Protein AF-A0A950SBY2-F1 (afdb_monomer_lite)

Structure (mmCIF, N/CA/C/O backbone):
data_AF-A0A950SBY2-F1
#
_entry.id   AF-A0A950SBY2-F1
#
loop_
_atom_site.group_PDB
_atom_site.id
_atom_site.type_symbol
_atom_site.label_atom_id
_atom_site.label_alt_id
_atom_site.label_comp_id
_atom_site.label_asym_id
_atom_site.label_entity_id
_atom_site.label_seq_id
_atom_site.pdbx_PDB_ins_code
_atom_site.Cartn_x
_atom_site.Cartn_y
_atom_site.Cartn_z
_atom_site.occupancy
_atom_site.B_iso_or_equiv
_atom_site.auth_seq_id
_atom_site.auth_comp_id
_atom_site.auth_asym_id
_atom_site.auth_atom_id
_atom_site.pdbx_PDB_model_num
ATOM 1 N N . MET A 1 1 ? -36.676 -1.291 13.816 1.00 39.38 1 MET A N 1
ATOM 2 C CA . MET A 1 1 ? -35.261 -0.875 13.731 1.00 39.38 1 MET A CA 1
ATOM 3 C C . MET A 1 1 ? -34.485 -1.739 14.706 1.00 39.38 1 MET A C 1
ATOM 5 O O . MET A 1 1 ? -34.938 -1.818 15.843 1.00 39.38 1 MET A O 1
ATOM 9 N N . PRO A 1 2 ? -33.416 -2.434 14.292 1.00 38.16 2 PRO A N 1
ATOM 10 C CA . PRO A 1 2 ? -32.621 -3.213 15.229 1.00 38.16 2 PRO A CA 1
ATOM 11 C C . PRO A 1 2 ? -32.013 -2.258 16.258 1.00 38.16 2 PRO A C 1
ATOM 13 O O . PRO A 1 2 ? -31.426 -1.236 15.901 1.00 38.16 2 PRO A O 1
ATOM 16 N N . THR A 1 3 ? -32.224 -2.563 17.531 1.00 40.53 3 THR A N 1
ATOM 17 C CA . THR A 1 3 ? -31.595 -1.895 18.668 1.00 40.53 3 THR A CA 1
ATOM 18 C C . THR A 1 3 ? -30.082 -2.038 18.545 1.00 40.53 3 THR A C 1
ATOM 20 O O . THR A 1 3 ? -29.581 -3.144 18.373 1.00 40.53 3 THR A O 1
ATOM 23 N N . SER A 1 4 ? -29.371 -0.910 18.589 1.00 45.81 4 SER A N 1
ATOM 24 C CA . SER A 1 4 ? -27.909 -0.817 18.549 1.00 45.81 4 SER A CA 1
ATOM 25 C C . SER A 1 4 ? -27.282 -1.615 19.698 1.00 45.81 4 SER A C 1
ATOM 27 O O . SER A 1 4 ? -27.001 -1.053 20.756 1.00 45.81 4 SER A O 1
ATOM 29 N N . GLU A 1 5 ? -27.010 -2.903 19.498 1.00 55.72 5 GLU A N 1
ATOM 30 C CA . GLU A 1 5 ? -25.919 -3.549 20.224 1.00 55.72 5 GLU A CA 1
ATOM 31 C C . GLU A 1 5 ? -24.656 -2.718 19.970 1.00 55.72 5 GLU A C 1
ATOM 33 O O . GLU A 1 5 ? -24.351 -2.340 18.834 1.00 55.72 5 GLU A O 1
ATOM 38 N N . ALA A 1 6 ? -23.982 -2.317 21.048 1.00 75.38 6 ALA A N 1
ATOM 39 C CA . ALA A 1 6 ? -22.841 -1.421 20.971 1.00 75.38 6 ALA A CA 1
ATOM 40 C C . ALA A 1 6 ? -21.715 -2.105 20.184 1.00 75.38 6 ALA A C 1
ATOM 42 O O . ALA A 1 6 ? -21.044 -3.003 20.688 1.00 7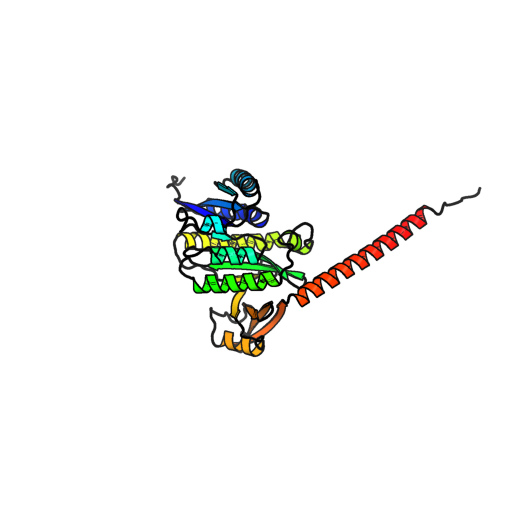5.38 6 ALA A O 1
ATOM 43 N N . ARG A 1 7 ? -21.528 -1.688 18.927 1.00 86.94 7 ARG A N 1
ATOM 44 C CA . ARG A 1 7 ? -20.426 -2.145 18.072 1.00 86.94 7 ARG A CA 1
ATOM 45 C C . ARG A 1 7 ? -19.104 -2.033 18.821 1.00 86.94 7 ARG A C 1
ATOM 47 O O . ARG A 1 7 ? -18.829 -1.000 19.434 1.00 86.94 7 ARG A O 1
ATOM 54 N N . SER A 1 8 ? -18.264 -3.059 18.722 1.00 90.00 8 SER A N 1
ATOM 55 C CA . SER A 1 8 ? -16.932 -3.024 19.319 1.00 90.00 8 SER A CA 1
ATOM 56 C C . SER A 1 8 ? -16.095 -1.957 18.617 1.00 90.00 8 SER A C 1
ATOM 58 O O . SER A 1 8 ? -15.912 -1.987 17.396 1.00 90.00 8 SER A O 1
ATOM 60 N N . ARG A 1 9 ? -15.604 -0.987 19.388 1.00 92.12 9 ARG A N 1
ATOM 61 C CA . ARG A 1 9 ? -14.699 0.041 18.879 1.00 92.12 9 ARG A CA 1
ATOM 62 C C . ARG A 1 9 ? -13.313 -0.566 18.690 1.00 92.12 9 ARG A C 1
ATOM 64 O O . ARG A 1 9 ? -12.789 -1.185 19.609 1.00 92.12 9 ARG A O 1
ATOM 71 N N . VAL A 1 10 ? -12.734 -0.365 17.513 1.00 92.81 10 VAL A N 1
ATOM 72 C CA . VAL A 1 10 ? -11.401 -0.858 17.158 1.00 92.81 10 VAL A CA 1
ATOM 73 C C . VAL A 1 10 ? -10.523 0.336 16.842 1.00 92.81 10 VAL A C 1
ATOM 75 O O . VAL A 1 10 ? -10.804 1.076 15.899 1.00 92.81 10 VAL A O 1
ATOM 78 N N . GLU A 1 11 ? -9.471 0.533 17.624 1.00 94.19 11 GLU A N 1
ATOM 79 C CA . GLU A 1 11 ? -8.459 1.530 17.296 1.00 94.19 11 GLU A CA 1
ATOM 80 C C . GLU A 1 11 ? -7.596 1.021 16.141 1.00 94.19 11 GLU A C 1
ATOM 82 O O . GLU A 1 11 ? -7.142 -0.121 16.141 1.00 94.19 11 GLU A O 1
ATOM 87 N N . VAL A 1 12 ? -7.416 1.861 15.123 1.00 94.50 12 VAL A N 1
ATOM 88 C CA . VAL A 1 12 ? -6.610 1.534 13.941 1.00 94.50 12 VAL A CA 1
ATOM 89 C C . VAL A 1 12 ? -5.591 2.636 13.757 1.00 94.50 12 VAL A C 1
ATOM 91 O O . VAL A 1 12 ? -5.957 3.792 13.562 1.00 94.50 12 VAL A O 1
ATOM 94 N N . MET A 1 13 ? -4.310 2.309 13.803 1.00 94.94 13 MET A N 1
ATOM 95 C CA . MET A 1 13 ? -3.278 3.306 13.546 1.00 94.94 13 MET A CA 1
ATOM 96 C C . MET A 1 13 ? -3.181 3.562 12.051 1.00 94.94 13 MET A C 1
ATOM 98 O O . MET A 1 13 ? -3.251 2.642 11.241 1.00 94.94 13 MET A O 1
ATOM 102 N N . THR A 1 14 ? -3.006 4.821 11.680 1.00 95.25 14 THR A N 1
ATOM 103 C CA . THR A 1 14 ? -2.855 5.246 10.288 1.00 95.25 14 THR A CA 1
ATOM 104 C C . THR A 1 14 ? -1.564 6.040 10.165 1.00 95.25 14 THR A C 1
ATOM 106 O O . THR A 1 14 ? -1.438 7.120 10.744 1.00 95.25 14 THR A O 1
ATOM 109 N N . ALA A 1 15 ? -0.586 5.474 9.456 1.00 93.00 15 ALA A N 1
ATOM 110 C CA . ALA A 1 15 ? 0.697 6.115 9.210 1.00 93.00 15 ALA A CA 1
ATOM 111 C C . ALA A 1 15 ? 0.540 7.177 8.115 1.00 93.00 15 ALA A C 1
ATOM 113 O O . ALA A 1 15 ? 0.196 6.852 6.972 1.00 93.00 15 ALA A O 1
ATOM 114 N N . GLY A 1 16 ? 0.813 8.430 8.477 1.00 88.06 16 GLY A N 1
ATOM 115 C CA . GLY A 1 16 ? 0.622 9.605 7.636 1.00 88.06 16 GLY A CA 1
ATOM 116 C C . GLY A 1 16 ? -0.806 10.152 7.688 1.00 88.06 16 GLY A C 1
ATOM 117 O O . GLY A 1 16 ? -1.788 9.413 7.719 1.00 88.06 16 GLY A O 1
ATOM 118 N N . ALA A 1 17 ? -0.921 11.478 7.642 1.00 88.31 17 ALA A N 1
ATOM 119 C CA . ALA A 1 17 ? -2.186 12.213 7.634 1.00 88.31 17 ALA A CA 1
ATOM 120 C C . ALA A 1 17 ? -2.307 13.150 6.417 1.00 88.31 17 ALA A C 1
ATOM 122 O O . ALA A 1 17 ? -2.901 14.227 6.481 1.00 88.31 17 ALA A O 1
ATOM 123 N N . ASN A 1 18 ? -1.704 12.760 5.294 1.00 86.19 18 ASN A N 1
ATOM 124 C CA . ASN A 1 18 ? -1.637 13.557 4.072 1.00 86.19 18 ASN A CA 1
ATOM 125 C C . ASN A 1 18 ? -2.773 13.200 3.078 1.00 86.19 18 ASN A C 1
ATOM 127 O O . ASN A 1 18 ? -3.845 12.721 3.458 1.00 86.19 18 ASN A O 1
ATOM 131 N N . ARG A 1 19 ? -2.545 13.441 1.775 1.00 87.25 19 ARG A N 1
ATOM 132 C CA . ARG A 1 19 ? -3.496 13.147 0.690 1.00 87.25 19 ARG A CA 1
ATOM 133 C C . ARG A 1 19 ? -3.977 11.693 0.702 1.00 87.25 19 ARG A C 1
ATOM 135 O O . ARG A 1 19 ? -5.178 11.485 0.539 1.00 87.25 19 ARG A O 1
ATOM 142 N N . GLY A 1 20 ? -3.082 10.723 0.907 1.00 86.50 20 GLY A N 1
ATOM 143 C CA . GLY A 1 20 ? -3.424 9.301 0.906 1.00 86.50 20 GLY A CA 1
ATOM 144 C C . GLY A 1 20 ? -4.448 8.958 1.984 1.00 86.50 20 GLY A C 1
ATOM 145 O O . GLY A 1 20 ? -5.546 8.497 1.672 1.00 86.50 20 GLY A O 1
ATOM 146 N N . ALA A 1 21 ? -4.138 9.283 3.240 1.00 89.94 21 ALA A N 1
ATOM 147 C CA . ALA A 1 21 ? -5.035 9.053 4.372 1.00 89.94 21 ALA A CA 1
ATOM 148 C C . ALA A 1 21 ? -6.360 9.830 4.250 1.00 89.94 21 ALA A C 1
ATOM 150 O O . ALA A 1 21 ? -7.433 9.278 4.505 1.00 89.94 21 ALA A O 1
ATOM 151 N N . ARG A 1 22 ? -6.316 11.082 3.772 1.00 91.25 22 ARG A N 1
ATOM 152 C CA . ARG A 1 22 ? -7.518 11.885 3.495 1.00 91.25 22 ARG A CA 1
ATOM 153 C C . ARG A 1 22 ? -8.464 11.210 2.511 1.00 91.25 22 ARG A C 1
ATOM 155 O O . ARG A 1 22 ? -9.663 11.121 2.769 1.00 91.25 22 ARG A O 1
ATOM 162 N N . LEU A 1 23 ? -7.931 10.706 1.402 1.00 90.81 23 LEU A N 1
ATOM 163 C CA . LEU A 1 23 ? -8.731 10.040 0.375 1.00 90.81 23 LEU A CA 1
ATOM 164 C C . LEU A 1 23 ? -9.216 8.645 0.795 1.00 90.81 23 LEU A C 1
ATOM 166 O O . LEU A 1 23 ? -10.154 8.135 0.189 1.00 90.81 23 LEU A O 1
ATOM 170 N N . MET A 1 24 ? -8.650 8.063 1.856 1.00 92.19 24 MET A N 1
ATOM 171 C CA . MET A 1 24 ? -9.119 6.806 2.448 1.00 92.19 24 MET A CA 1
ATOM 172 C C . MET A 1 24 ? -10.217 6.992 3.511 1.00 92.19 24 MET A C 1
ATOM 174 O O . MET A 1 24 ? -10.926 6.034 3.820 1.00 92.19 24 MET A O 1
ATOM 178 N N . GLN A 1 25 ? -10.449 8.204 4.034 1.00 93.19 25 GLN A N 1
ATOM 179 C CA . GLN A 1 25 ? -11.520 8.443 5.019 1.00 93.19 25 GLN A CA 1
ATOM 180 C C . GLN A 1 25 ? -12.918 7.990 4.572 1.00 93.19 25 GLN A C 1
ATOM 182 O O . GLN A 1 25 ? -13.644 7.429 5.399 1.00 93.19 25 GLN A O 1
ATOM 187 N N . PRO A 1 26 ? -13.339 8.185 3.304 1.00 94.50 26 PRO A N 1
ATOM 188 C CA . PRO A 1 26 ? -14.622 7.671 2.837 1.00 94.50 26 PRO A CA 1
ATOM 189 C C . PRO A 1 26 ? -14.732 6.148 2.956 1.00 94.50 26 PRO A C 1
ATOM 191 O O . PRO A 1 26 ? -15.814 5.655 3.267 1.00 94.50 26 PRO A O 1
ATOM 194 N N . ALA A 1 27 ? -13.631 5.411 2.766 1.00 94.19 27 ALA A N 1
ATOM 195 C CA . ALA A 1 27 ? -13.601 3.959 2.918 1.00 94.19 27 ALA A CA 1
ATOM 196 C C . ALA A 1 27 ? -13.819 3.549 4.381 1.00 94.19 27 ALA A C 1
ATOM 198 O O . ALA A 1 27 ? -14.639 2.673 4.649 1.00 94.19 27 ALA A O 1
ATOM 199 N N . ILE A 1 28 ? -13.165 4.235 5.326 1.00 95.00 28 ILE A N 1
ATOM 200 C CA . ILE A 1 28 ? -13.360 4.031 6.772 1.00 95.00 28 ILE A CA 1
ATOM 201 C C . ILE A 1 28 ? -14.807 4.342 7.168 1.00 95.00 28 ILE A C 1
ATOM 203 O O . ILE A 1 28 ? -15.458 3.546 7.843 1.00 95.00 28 ILE A O 1
ATOM 207 N N . ALA A 1 29 ? -15.347 5.472 6.704 1.00 95.06 29 ALA A N 1
ATOM 208 C CA . ALA A 1 29 ? -16.739 5.836 6.948 1.00 95.06 29 ALA A CA 1
ATOM 209 C C . ALA A 1 29 ? -17.707 4.793 6.366 1.00 95.06 29 ALA A C 1
ATOM 211 O O . ALA A 1 29 ? -18.714 4.470 6.991 1.00 95.06 29 ALA A O 1
ATOM 212 N N . ASN A 1 30 ? -17.405 4.250 5.182 1.00 94.75 30 ASN A N 1
ATOM 213 C CA . ASN A 1 30 ? -18.211 3.207 4.560 1.00 94.75 30 ASN A CA 1
ATOM 214 C C . ASN A 1 30 ? -18.174 1.899 5.347 1.00 94.75 30 ASN A C 1
ATOM 216 O O . ASN A 1 30 ? -19.229 1.339 5.632 1.00 94.75 30 ASN A O 1
ATOM 220 N N . PHE A 1 31 ? -16.987 1.465 5.774 1.00 94.50 31 PHE A N 1
ATOM 221 C CA . PHE A 1 31 ? -16.835 0.313 6.656 1.00 94.50 31 PHE A CA 1
ATOM 222 C C . PHE A 1 31 ? -17.653 0.493 7.938 1.00 94.50 31 PHE A C 1
ATOM 224 O O . PHE A 1 31 ? -18.433 -0.382 8.299 1.00 94.50 31 PHE A O 1
ATOM 231 N N . ASN A 1 32 ? -17.556 1.659 8.581 1.00 94.75 32 ASN A N 1
ATOM 232 C CA . ASN A 1 32 ? -18.322 1.964 9.787 1.00 94.75 32 ASN A CA 1
ATOM 233 C C . ASN A 1 32 ? -19.834 2.025 9.540 1.00 94.75 32 ASN A C 1
ATOM 235 O O . ASN A 1 32 ? -20.592 1.889 10.488 1.00 94.75 32 ASN A O 1
ATOM 239 N N . ARG A 1 33 ? -20.320 2.239 8.316 1.00 92.81 33 ARG A N 1
ATOM 240 C CA . ARG A 1 33 ? -21.759 2.128 8.021 1.00 92.81 33 ARG A CA 1
ATOM 241 C C . ARG A 1 33 ? -22.185 0.689 7.745 1.00 92.81 33 ARG A C 1
ATOM 243 O O . ARG A 1 33 ? -23.278 0.309 8.145 1.00 92.81 33 ARG A O 1
ATOM 250 N N . ALA A 1 34 ? -21.345 -0.083 7.060 1.00 91.88 34 ALA A N 1
ATOM 251 C CA . ALA A 1 34 ? -21.660 -1.442 6.627 1.00 91.88 34 ALA A CA 1
ATOM 252 C C . ALA A 1 34 ? -21.439 -2.499 7.722 1.00 91.88 34 ALA A C 1
ATOM 254 O O . ALA A 1 34 ? -22.133 -3.513 7.758 1.00 91.88 34 ALA A O 1
ATOM 255 N N . SER A 1 35 ? -20.474 -2.282 8.616 1.00 90.38 35 SER A N 1
ATOM 256 C CA . SER A 1 35 ? -20.117 -3.244 9.655 1.00 90.38 35 SER A CA 1
ATOM 257 C C . SER A 1 35 ? -21.121 -3.226 10.805 1.00 90.38 35 SER A C 1
ATOM 259 O O . SER A 1 35 ? -21.269 -2.231 11.520 1.00 90.38 35 SER A O 1
ATOM 261 N N . ALA A 1 36 ? -21.775 -4.369 11.016 1.00 89.06 36 ALA A N 1
ATOM 262 C CA . ALA A 1 36 ? -22.667 -4.591 12.151 1.00 89.06 36 ALA A CA 1
ATOM 263 C C . ALA A 1 36 ? -21.911 -4.864 13.465 1.00 89.06 36 ALA A C 1
ATOM 265 O O . ALA A 1 36 ? -22.484 -4.700 14.535 1.00 89.06 36 ALA A O 1
ATOM 266 N N . ARG A 1 37 ? -20.633 -5.271 13.398 1.00 90.12 37 ARG A N 1
ATOM 267 C CA . ARG A 1 37 ? -19.863 -5.744 14.564 1.00 90.12 37 ARG A CA 1
ATOM 268 C C . ARG A 1 37 ? -18.827 -4.743 15.065 1.00 90.12 37 ARG A C 1
ATOM 270 O O . ARG A 1 37 ? -18.645 -4.613 16.272 1.00 90.12 37 ARG A O 1
ATOM 277 N N . PHE A 1 38 ? -18.153 -4.046 14.154 1.00 92.38 38 PHE A N 1
ATOM 278 C CA . PHE A 1 38 ? -17.004 -3.203 14.479 1.00 92.38 38 PHE A CA 1
ATOM 279 C C . PHE A 1 38 ? -17.212 -1.759 14.032 1.00 92.38 38 PHE A C 1
ATOM 281 O O . PHE A 1 38 ? -17.801 -1.499 12.984 1.00 92.38 38 PHE A O 1
ATOM 288 N N . ALA A 1 39 ? -16.673 -0.822 14.807 1.00 94.12 39 ALA A N 1
ATOM 289 C CA . ALA A 1 39 ? -16.521 0.572 14.412 1.00 94.12 39 ALA A CA 1
ATOM 290 C C . ALA A 1 39 ? -15.044 0.964 14.530 1.00 94.12 39 ALA A C 1
ATOM 292 O O . ALA A 1 39 ? -14.479 0.963 15.623 1.00 94.12 39 ALA A O 1
ATOM 293 N N . LEU A 1 40 ? -14.420 1.294 13.402 1.00 95.00 40 LEU A N 1
ATOM 294 C CA . LEU A 1 40 ? -13.036 1.746 13.353 1.00 95.00 40 LEU A CA 1
ATOM 295 C C . LEU A 1 40 ? -12.943 3.166 13.902 1.00 95.00 40 LEU A C 1
ATOM 297 O O . LEU A 1 40 ? -13.693 4.056 13.485 1.00 95.00 40 LEU A O 1
ATOM 301 N N . ALA A 1 41 ? -11.984 3.367 14.794 1.00 95.44 41 ALA A N 1
ATOM 302 C CA . ALA A 1 41 ? -11.597 4.655 15.330 1.00 95.44 41 ALA A CA 1
ATOM 303 C C . ALA A 1 41 ? -10.133 4.922 14.955 1.00 95.44 41 ALA A C 1
ATOM 305 O O . ALA A 1 41 ? -9.234 4.503 15.689 1.00 95.44 41 ALA A O 1
ATOM 306 N N . PRO A 1 42 ? -9.868 5.539 13.788 1.00 95.94 42 PRO A N 1
ATOM 307 C CA . PRO A 1 42 ? -8.505 5.740 13.338 1.00 95.94 42 PRO A CA 1
ATOM 308 C C . PRO A 1 42 ? -7.737 6.701 14.247 1.00 95.94 42 PRO A C 1
ATOM 310 O O . PRO A 1 42 ? -8.257 7.727 14.690 1.00 95.94 42 PRO A O 1
ATOM 313 N N . ILE A 1 43 ? -6.473 6.371 14.471 1.00 95.62 43 ILE A N 1
ATOM 314 C CA . ILE A 1 43 ? -5.473 7.215 15.108 1.00 95.62 43 ILE A CA 1
ATOM 315 C C . ILE A 1 43 ? -4.534 7.680 13.998 1.00 95.62 43 ILE A C 1
ATOM 317 O O . ILE A 1 43 ? -3.740 6.891 13.478 1.00 95.62 43 ILE A O 1
ATOM 321 N N . TYR A 1 44 ? -4.654 8.942 13.596 1.00 96.12 44 TYR A N 1
ATOM 322 C CA . TYR A 1 44 ? -3.793 9.536 12.575 1.00 96.12 44 TYR A CA 1
ATOM 323 C C . TYR A 1 44 ? -2.470 9.953 13.204 1.00 96.12 44 TYR A C 1
ATOM 325 O O . TYR A 1 44 ? -2.457 10.780 14.116 1.00 96.12 44 TYR A O 1
ATOM 333 N N . VAL A 1 45 ? -1.375 9.376 12.712 1.00 94.38 45 VAL A N 1
ATOM 334 C CA . VAL A 1 45 ? -0.016 9.649 13.186 1.00 94.38 45 VAL A CA 1
ATOM 335 C C . VAL A 1 45 ? 0.759 10.335 12.068 1.00 94.38 45 VAL A C 1
ATOM 337 O O . VAL A 1 45 ? 0.978 9.742 11.010 1.00 94.38 45 VAL A O 1
ATOM 340 N N . ASP A 1 46 ? 1.156 11.589 12.274 1.00 93.25 46 ASP A N 1
ATOM 341 C CA . ASP A 1 46 ? 1.959 12.345 11.307 1.00 93.25 46 ASP A CA 1
ATOM 342 C C . ASP A 1 46 ? 2.935 13.271 12.045 1.00 93.25 46 ASP A C 1
ATOM 344 O O . ASP A 1 46 ? 2.514 13.965 12.970 1.00 93.25 46 ASP A O 1
ATOM 348 N N . PRO A 1 47 ? 4.224 13.315 11.665 1.00 91.38 47 PRO A N 1
ATOM 349 C CA . PRO A 1 47 ? 5.206 14.147 12.354 1.00 91.38 47 PRO A CA 1
ATOM 350 C C . PRO A 1 47 ? 5.093 15.633 11.998 1.00 91.38 47 PRO A C 1
ATOM 352 O O . PRO A 1 47 ? 5.781 16.452 12.603 1.00 91.38 47 PRO A O 1
ATOM 355 N N . VAL A 1 48 ? 4.300 16.003 10.984 1.00 91.44 48 VAL A N 1
ATOM 356 C CA . VAL A 1 48 ? 4.125 17.405 10.603 1.00 91.44 48 VAL A CA 1
ATOM 357 C C . VAL A 1 48 ? 2.983 18.023 11.414 1.00 91.44 48 VAL A C 1
ATOM 359 O O . VAL A 1 48 ? 1.858 17.514 11.337 1.00 91.44 48 VAL A O 1
ATOM 362 N N . PRO A 1 49 ? 3.239 19.147 12.115 1.00 93.19 49 PRO A N 1
ATOM 363 C CA . PRO A 1 49 ? 2.238 19.810 12.941 1.00 93.19 49 PRO A CA 1
ATOM 364 C C . PRO A 1 49 ? 0.919 20.060 12.208 1.00 93.19 49 PRO A C 1
ATOM 366 O O . PRO A 1 49 ? 0.899 20.361 11.009 1.00 93.19 49 PRO A O 1
ATOM 369 N N . GLU A 1 50 ? -0.185 19.930 12.939 1.00 93.44 50 GLU A N 1
ATOM 370 C CA . GLU A 1 50 ? -1.573 20.138 12.518 1.00 93.44 50 GLU A CA 1
ATOM 371 C C . GLU A 1 50 ? -2.109 19.189 11.432 1.00 93.44 50 GLU A C 1
ATOM 373 O O . GLU A 1 50 ? -3.321 19.169 11.202 1.00 93.44 50 GLU A O 1
ATOM 378 N N . ARG A 1 51 ? -1.288 18.361 10.767 1.00 92.94 51 ARG A N 1
ATOM 379 C CA . ARG A 1 51 ? -1.783 17.477 9.691 1.00 92.94 51 ARG A CA 1
ATOM 380 C C . ARG A 1 51 ? -2.751 16.421 10.205 1.00 92.94 51 ARG A C 1
ATOM 382 O O . ARG A 1 51 ? -3.861 16.298 9.685 1.00 92.94 51 ARG A O 1
ATOM 389 N N . ALA A 1 52 ? -2.350 15.692 11.245 1.00 94.94 52 ALA A N 1
ATOM 390 C CA . ALA A 1 52 ? -3.198 14.685 11.875 1.00 94.94 52 ALA A CA 1
ATOM 391 C C . ALA A 1 52 ? -4.483 15.313 12.434 1.00 94.94 52 ALA A C 1
ATOM 393 O O . ALA A 1 52 ? -5.580 14.795 12.217 1.00 94.94 52 ALA A O 1
ATOM 394 N N . LEU A 1 53 ? -4.372 16.478 13.081 1.00 96.06 53 LEU A N 1
ATOM 395 C CA . LEU A 1 53 ? -5.514 17.182 13.661 1.00 96.06 53 LEU A CA 1
ATOM 396 C C . LEU A 1 53 ? -6.496 17.693 12.597 1.00 96.06 53 LEU A C 1
ATOM 398 O O . LEU A 1 53 ? -7.710 17.531 12.745 1.00 96.06 53 LEU A O 1
ATOM 402 N N . ALA A 1 54 ? -5.998 18.263 11.497 1.00 94.94 54 ALA A N 1
ATOM 403 C CA . ALA A 1 54 ? -6.825 18.671 10.365 1.00 94.94 54 ALA A CA 1
ATOM 404 C C . ALA A 1 54 ? -7.602 17.482 9.782 1.00 94.94 54 ALA A C 1
ATOM 406 O O . ALA A 1 54 ? -8.795 17.602 9.486 1.00 94.94 54 ALA A O 1
ATOM 407 N N . LEU A 1 55 ? -6.952 16.321 9.689 1.00 94.69 55 LEU A N 1
ATOM 408 C CA . LEU A 1 55 ? -7.570 15.108 9.181 1.00 94.69 55 LEU A CA 1
ATOM 409 C C . LEU A 1 55 ? -8.654 14.561 10.127 1.00 94.69 55 LEU A C 1
ATOM 411 O O . LEU A 1 55 ? -9.724 14.167 9.658 1.00 94.69 55 LEU A O 1
ATOM 415 N N . VAL A 1 56 ? -8.450 14.615 11.448 1.00 96.69 56 VAL A N 1
ATOM 416 C CA . VAL A 1 56 ? -9.499 14.304 12.443 1.00 96.69 56 VAL A CA 1
ATOM 417 C C . VAL A 1 56 ? -10.715 15.216 12.267 1.00 96.69 56 VAL A C 1
ATOM 419 O O . VAL A 1 56 ? -11.846 14.728 12.227 1.00 96.69 56 VAL A O 1
ATOM 422 N N . ARG A 1 57 ? -10.504 16.532 12.110 1.00 95.81 57 ARG A N 1
ATOM 423 C CA . ARG A 1 57 ? -11.596 17.502 11.896 1.00 95.81 57 ARG A CA 1
ATOM 424 C C . ARG A 1 57 ? -12.383 17.201 10.616 1.00 95.81 57 ARG A C 1
ATOM 426 O O . ARG A 1 57 ? -13.606 17.327 10.613 1.00 95.81 57 ARG A O 1
ATOM 433 N N . GLU A 1 58 ? -11.711 16.795 9.538 1.00 94.06 58 GLU A N 1
ATOM 434 C CA . GLU A 1 58 ? -12.385 16.356 8.309 1.00 94.06 58 GLU A CA 1
ATOM 435 C C . GLU A 1 58 ? -13.173 15.055 8.525 1.00 94.06 58 GLU A C 1
ATOM 437 O O . GLU A 1 58 ? -14.335 14.963 8.123 1.00 94.06 58 GLU A O 1
ATOM 442 N N . GLY A 1 59 ? -12.578 14.083 9.222 1.00 92.62 59 GLY A N 1
ATOM 443 C CA . GLY A 1 59 ? -13.203 12.795 9.525 1.00 92.62 59 GLY A CA 1
ATOM 444 C C . GLY A 1 59 ? -14.480 12.943 10.352 1.00 92.62 59 GLY A C 1
ATOM 445 O O . GLY A 1 59 ? -15.486 12.297 10.050 1.00 92.62 59 GLY A O 1
ATOM 446 N N . ALA A 1 60 ? -14.492 13.868 11.314 1.00 94.06 60 ALA A N 1
ATOM 447 C CA . ALA A 1 60 ? -15.668 14.175 12.124 1.00 94.06 60 ALA A CA 1
ATOM 448 C C . ALA A 1 60 ? -16.869 14.617 11.267 1.00 94.06 60 ALA A C 1
ATOM 450 O O . ALA A 1 60 ? -17.989 14.159 11.493 1.00 94.06 60 ALA A O 1
ATOM 451 N N . ARG A 1 61 ? -16.643 15.414 10.209 1.00 92.75 61 ARG A N 1
ATOM 452 C CA . ARG A 1 61 ? -17.702 15.817 9.256 1.00 92.75 61 ARG A CA 1
ATOM 453 C C . ARG A 1 61 ? -18.281 14.634 8.473 1.00 92.75 61 ARG A C 1
ATOM 455 O O . ARG A 1 61 ? -19.374 14.737 7.929 1.00 92.75 61 ARG A O 1
ATOM 462 N N . ARG A 1 62 ? -17.554 13.516 8.410 1.00 89.31 62 ARG A N 1
ATOM 463 C CA . ARG A 1 62 ? -17.951 12.263 7.746 1.00 89.31 62 ARG A CA 1
ATOM 464 C C . ARG A 1 62 ? -18.479 11.210 8.730 1.00 89.31 62 ARG A C 1
ATOM 466 O O . ARG A 1 62 ? -18.748 10.085 8.311 1.00 89.31 62 ARG A O 1
ATOM 473 N N . GLY A 1 63 ? -18.608 11.549 10.016 1.00 90.69 63 GLY A N 1
ATOM 474 C CA . GLY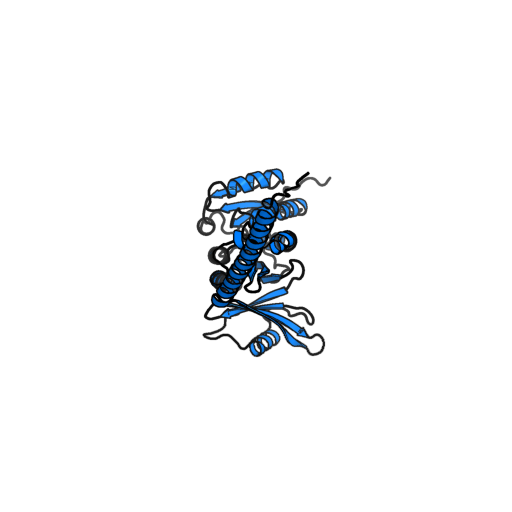 A 1 63 ? -19.036 10.622 11.067 1.00 90.69 63 GLY A CA 1
ATOM 475 C C . GLY A 1 63 ? -17.965 9.609 11.486 1.00 90.69 63 GLY A C 1
ATOM 476 O O . GLY A 1 63 ? -18.303 8.541 11.994 1.00 90.69 63 GLY A O 1
ATOM 477 N N . VAL A 1 64 ? -16.682 9.906 11.255 1.00 93.75 64 VAL A N 1
ATOM 478 C CA . VAL A 1 64 ? -15.557 9.065 11.682 1.00 93.75 64 VAL A CA 1
ATOM 479 C C . VAL A 1 64 ? -14.958 9.638 12.963 1.00 93.75 64 VAL A C 1
ATOM 481 O O . VAL A 1 64 ? -14.342 10.702 12.944 1.00 93.75 64 VAL A O 1
ATOM 484 N N . THR A 1 65 ? -15.118 8.918 14.073 1.00 94.38 65 THR A N 1
ATOM 485 C CA . THR A 1 65 ? -14.440 9.233 15.337 1.00 94.38 65 THR A CA 1
ATOM 486 C C . THR A 1 65 ? -12.963 8.898 15.209 1.00 94.38 65 THR A C 1
ATOM 488 O O . THR A 1 65 ? -12.625 7.741 14.988 1.00 94.38 65 THR A O 1
ATOM 491 N N . ALA A 1 66 ? -12.088 9.885 15.362 1.00 96.25 66 ALA A N 1
ATOM 492 C CA . ALA A 1 66 ? -10.653 9.718 15.179 1.00 96.25 66 ALA A CA 1
ATOM 493 C C . ALA A 1 66 ? -9.860 10.516 16.216 1.00 96.25 66 ALA A C 1
ATOM 495 O O . ALA A 1 66 ? -10.380 11.471 16.796 1.00 96.25 66 ALA A O 1
ATOM 496 N N . THR A 1 67 ? -8.599 10.148 16.420 1.00 96.25 67 THR A N 1
ATOM 497 C CA . THR A 1 67 ? -7.645 10.906 17.240 1.00 96.25 67 THR A CA 1
ATOM 498 C C . THR A 1 67 ? -6.405 11.257 16.425 1.00 96.25 67 THR A C 1
ATOM 500 O O . THR A 1 67 ? -6.118 10.635 15.401 1.00 96.25 67 THR A O 1
ATOM 503 N N . ALA A 1 68 ? -5.707 12.310 16.845 1.00 96.62 68 ALA A N 1
ATOM 504 C CA . ALA A 1 68 ? -4.498 12.802 16.197 1.00 96.62 68 ALA A CA 1
ATOM 505 C C . ALA A 1 68 ? -3.308 12.621 17.136 1.00 96.62 68 ALA A C 1
ATOM 507 O O . ALA A 1 68 ? -3.423 12.880 18.334 1.00 96.62 68 ALA A O 1
ATOM 508 N N . VAL A 1 69 ? -2.177 12.201 16.578 1.00 95.31 69 VAL A N 1
ATOM 509 C CA . VAL A 1 69 ? -0.891 12.118 17.267 1.00 95.31 69 VAL A CA 1
ATOM 510 C C . VAL A 1 69 ? 0.164 12.761 16.374 1.00 95.31 69 VAL A C 1
ATOM 512 O O . VAL A 1 69 ? 0.361 12.341 15.233 1.00 95.31 69 VAL A O 1
ATOM 515 N N . GLU A 1 70 ? 0.836 13.782 16.895 1.00 94.69 70 GLU A N 1
ATOM 516 C CA . GLU A 1 70 ? 1.961 14.425 16.218 1.00 94.69 70 GLU A CA 1
ATOM 517 C C . GLU A 1 70 ? 3.260 13.710 16.594 1.00 94.69 70 GLU A C 1
ATOM 519 O O . GLU A 1 70 ? 3.877 14.006 17.613 1.00 94.69 70 GLU A O 1
ATOM 524 N N . ALA A 1 71 ? 3.632 12.707 15.804 1.00 92.44 71 ALA A N 1
ATOM 525 C CA . ALA A 1 71 ? 4.819 11.887 16.024 1.00 92.44 71 ALA A CA 1
ATOM 526 C C . ALA A 1 71 ? 5.205 11.157 14.735 1.00 92.44 71 ALA A C 1
ATOM 528 O O . ALA A 1 71 ? 4.428 11.098 13.776 1.00 92.44 71 ALA A O 1
ATOM 529 N N . ARG A 1 72 ? 6.399 10.560 14.710 1.00 90.06 72 ARG A N 1
ATOM 530 C CA . ARG A 1 72 ? 6.715 9.561 13.687 1.00 90.06 72 ARG A CA 1
ATOM 531 C C . ARG A 1 72 ? 5.989 8.261 14.015 1.00 90.06 72 ARG A C 1
ATOM 533 O O . ARG A 1 72 ? 5.712 7.975 15.178 1.00 90.06 72 ARG A O 1
ATOM 540 N N . ILE A 1 73 ? 5.654 7.479 12.991 1.00 90.06 73 ILE A N 1
ATOM 541 C CA . ILE A 1 73 ? 4.893 6.245 13.206 1.00 90.06 73 ILE A CA 1
ATOM 542 C C . ILE A 1 73 ? 5.709 5.236 14.019 1.00 90.06 73 ILE A C 1
ATOM 544 O O . ILE A 1 73 ? 5.168 4.593 14.908 1.00 90.06 73 ILE A O 1
ATOM 548 N N . GLU A 1 74 ? 7.014 5.169 13.782 1.00 88.56 74 GLU A N 1
ATOM 549 C CA . GLU A 1 74 ? 7.965 4.287 14.457 1.00 88.56 74 GLU A CA 1
ATOM 550 C C . GLU A 1 74 ? 8.004 4.545 15.977 1.00 88.56 74 GLU A C 1
ATOM 552 O O . GLU A 1 74 ? 7.999 3.609 16.780 1.00 88.56 74 GLU A O 1
ATOM 557 N N . ASP A 1 75 ? 7.935 5.819 16.376 1.00 88.31 75 ASP A N 1
ATOM 558 C CA . ASP A 1 75 ? 7.919 6.234 17.785 1.00 88.31 75 ASP A CA 1
ATOM 559 C C . ASP A 1 75 ? 6.612 5.820 18.485 1.00 88.31 75 ASP A C 1
ATOM 561 O O . ASP A 1 75 ? 6.590 5.540 19.679 1.00 88.31 75 ASP A O 1
ATOM 565 N N . VAL A 1 76 ? 5.500 5.758 17.746 1.00 88.88 76 VAL A N 1
ATOM 566 C CA . VAL A 1 76 ? 4.196 5.345 18.293 1.00 88.88 76 VAL A CA 1
ATOM 567 C C . VAL A 1 76 ? 4.072 3.823 18.333 1.00 88.88 76 VAL A C 1
ATOM 569 O O . VAL A 1 76 ? 3.513 3.270 19.282 1.00 88.88 76 VAL A O 1
ATOM 572 N N . LEU A 1 77 ? 4.597 3.133 17.317 1.00 86.12 77 LEU A N 1
ATOM 573 C CA . LEU A 1 77 ? 4.530 1.674 17.198 1.00 86.12 77 LEU A CA 1
ATOM 574 C C . LEU A 1 77 ? 5.316 0.952 18.294 1.00 86.12 77 LEU A C 1
ATOM 576 O O . LEU A 1 77 ? 4.879 -0.115 18.729 1.00 86.12 77 LEU A O 1
ATOM 580 N N . SER A 1 78 ? 6.409 1.562 18.754 1.00 79.31 78 SER A N 1
ATOM 581 C CA . SER A 1 78 ? 7.261 1.064 19.839 1.00 79.31 78 SER A CA 1
ATOM 582 C C . SER A 1 78 ? 6.660 1.225 21.242 1.00 79.31 78 SER A C 1
ATOM 584 O O . SER A 1 78 ? 7.220 0.697 22.199 1.00 79.31 78 SER A O 1
ATOM 586 N N . SER A 1 79 ? 5.514 1.902 21.392 1.00 75.81 79 SER A N 1
ATOM 587 C CA . SER A 1 79 ? 4.831 2.012 22.688 1.00 75.81 79 SER A CA 1
ATOM 588 C C . SER A 1 79 ? 3.949 0.787 22.984 1.00 75.81 79 SER A C 1
ATOM 590 O O . SER A 1 79 ? 3.166 0.346 22.135 1.00 75.81 79 SER A O 1
ATOM 592 N N . GLU A 1 80 ? 4.057 0.238 24.203 1.00 65.19 80 GLU A N 1
ATOM 593 C CA . GLU A 1 80 ? 3.337 -0.979 24.627 1.00 65.19 80 GLU A CA 1
ATOM 594 C C . GLU A 1 80 ? 1.810 -0.805 24.623 1.00 65.19 80 GLU A C 1
ATOM 596 O O . GLU A 1 80 ? 1.086 -1.742 24.290 1.00 65.19 80 GLU A O 1
ATOM 601 N N . ASP A 1 81 ? 1.320 0.411 24.891 1.00 67.50 81 ASP A N 1
ATOM 602 C CA . ASP A 1 81 ? -0.106 0.732 25.066 1.00 67.50 81 ASP A CA 1
ATOM 603 C C . ASP A 1 81 ? -0.990 0.387 23.859 1.00 67.50 81 ASP A C 1
ATOM 605 O O . ASP A 1 81 ? -2.218 0.369 23.959 1.00 67.50 81 ASP A O 1
ATOM 609 N N . ARG A 1 82 ? -0.394 0.141 22.687 1.00 67.69 82 ARG A N 1
ATOM 610 C CA . ARG A 1 82 ? -1.138 -0.073 21.441 1.00 67.69 82 ARG A CA 1
ATOM 611 C C . ARG A 1 82 ? -0.761 -1.334 20.697 1.00 67.69 82 ARG A C 1
ATOM 613 O O . ARG A 1 82 ? -1.237 -1.465 19.574 1.00 67.69 82 ARG A O 1
ATOM 620 N N . SER A 1 83 ? 0.048 -2.226 21.272 1.00 66.50 83 SER A N 1
ATOM 621 C CA . SER A 1 83 ? 0.745 -3.368 20.634 1.00 66.50 83 SER A CA 1
ATOM 622 C C . SER A 1 83 ? -0.064 -4.220 19.638 1.00 66.50 83 SER A C 1
ATOM 624 O O . SER A 1 83 ? 0.517 -4.755 18.702 1.00 66.50 83 SER A O 1
ATOM 626 N N . HIS A 1 84 ? -1.394 -4.287 19.748 1.00 73.62 84 HIS A N 1
ATOM 627 C CA . HIS A 1 84 ? -2.241 -5.151 18.905 1.00 73.62 84 HIS A CA 1
ATOM 628 C C . HIS A 1 84 ? -3.159 -4.422 17.912 1.00 73.62 84 HIS A C 1
ATOM 630 O O . HIS A 1 84 ? -3.893 -5.064 17.162 1.00 73.62 84 HIS A O 1
ATOM 636 N N . SER A 1 85 ? -3.144 -3.086 17.888 1.00 86.50 85 SER A N 1
ATOM 637 C CA . SER A 1 85 ? -4.001 -2.327 16.966 1.00 86.50 85 SER A CA 1
ATOM 638 C C . SER A 1 85 ? -3.562 -2.534 15.509 1.00 86.50 85 SER A C 1
ATOM 640 O O . SER A 1 85 ? -2.361 -2.411 15.234 1.00 86.50 85 SER A O 1
ATOM 642 N N . PRO A 1 86 ? -4.494 -2.791 14.565 1.00 94.00 86 PRO A N 1
ATOM 643 C CA . PRO A 1 86 ? -4.169 -2.845 13.146 1.00 94.00 86 PRO A CA 1
ATOM 644 C C . PRO A 1 86 ? -3.525 -1.550 12.655 1.00 94.00 86 PRO A C 1
ATOM 646 O O . PRO A 1 86 ? -3.889 -0.453 13.090 1.00 94.00 86 PRO A O 1
ATOM 649 N N . LEU A 1 87 ? -2.597 -1.684 11.711 1.00 95.56 87 LEU A N 1
ATOM 650 C CA . LEU A 1 87 ? -1.896 -0.572 11.083 1.00 95.56 87 LEU A CA 1
ATOM 651 C C . LEU A 1 87 ? -2.344 -0.418 9.628 1.00 95.56 87 LEU A C 1
ATOM 653 O O . LEU A 1 87 ? -2.293 -1.360 8.845 1.00 95.56 87 LEU A O 1
ATOM 657 N N . ILE A 1 88 ? -2.738 0.789 9.241 1.00 96.44 88 ILE A N 1
ATOM 658 C CA . ILE A 1 88 ? -2.896 1.196 7.847 1.00 96.44 88 ILE A CA 1
ATOM 659 C C . ILE A 1 88 ? -1.734 2.119 7.497 1.00 96.44 88 ILE A C 1
ATOM 661 O O . ILE A 1 88 ? -1.562 3.180 8.092 1.00 96.44 88 ILE A O 1
ATOM 665 N N . VAL A 1 89 ? -0.964 1.752 6.485 1.00 94.50 89 VAL A N 1
ATOM 666 C CA . VAL A 1 89 ? 0.116 2.565 5.939 1.00 94.50 89 VAL A CA 1
ATOM 667 C C . VAL A 1 89 ? -0.362 3.166 4.623 1.00 94.50 89 VAL A C 1
ATOM 669 O O . VAL A 1 89 ? -0.600 2.455 3.651 1.00 94.50 89 VAL A O 1
ATOM 672 N N . SER A 1 90 ? -0.551 4.484 4.590 1.00 88.25 90 SER A N 1
ATOM 673 C CA . SER A 1 90 ? -0.999 5.225 3.398 1.00 88.25 90 SER A CA 1
ATOM 674 C C . SER A 1 90 ? -0.096 6.423 3.135 1.00 88.25 90 SER A C 1
ATOM 676 O O . SER A 1 90 ? -0.565 7.540 2.915 1.00 88.25 90 SER A O 1
ATOM 678 N N . VAL A 1 91 ? 1.213 6.176 3.196 1.00 82.50 91 VAL A N 1
ATOM 679 C CA . VAL A 1 91 ? 2.257 7.160 2.910 1.00 82.50 91 VAL A CA 1
ATOM 680 C C . VAL A 1 91 ? 2.738 7.007 1.473 1.00 82.50 91 VAL A C 1
ATOM 682 O O . VAL A 1 91 ? 2.984 5.905 0.993 1.00 82.50 91 VAL A O 1
ATOM 685 N N . ASP A 1 92 ? 2.940 8.127 0.790 1.00 76.81 92 ASP A N 1
ATOM 686 C CA . ASP A 1 92 ? 3.371 8.147 -0.612 1.00 76.81 92 ASP A CA 1
ATOM 687 C C . ASP A 1 92 ? 4.912 8.063 -0.745 1.00 76.81 92 ASP A C 1
ATOM 689 O O . ASP A 1 92 ? 5.523 8.756 -1.560 1.00 76.81 92 ASP A O 1
ATOM 693 N N . ASN A 1 93 ? 5.564 7.274 0.119 1.00 83.94 93 ASN A N 1
ATOM 694 C CA . ASN A 1 93 ? 7.017 7.076 0.146 1.00 83.94 93 ASN A CA 1
ATOM 695 C C . ASN A 1 93 ? 7.351 5.616 0.510 1.00 83.94 93 ASN A C 1
ATOM 697 O O . ASN A 1 93 ? 7.118 5.226 1.658 1.00 83.94 93 ASN A O 1
ATOM 701 N N . PRO A 1 94 ? 7.958 4.829 -0.401 1.00 89.06 94 PRO A N 1
ATOM 702 C CA . PRO A 1 94 ? 8.285 3.430 -0.131 1.00 89.06 94 PRO A CA 1
ATOM 703 C C . PRO A 1 94 ? 9.226 3.217 1.068 1.00 89.06 94 PRO A C 1
ATOM 705 O O . PRO A 1 94 ? 9.077 2.233 1.783 1.00 89.06 94 PRO A O 1
ATOM 708 N N . TYR A 1 95 ? 10.155 4.139 1.354 1.00 88.75 95 TYR A N 1
ATOM 709 C CA . TYR A 1 95 ? 11.013 4.015 2.540 1.00 88.75 95 TYR A CA 1
ATOM 710 C C . TYR A 1 95 ? 10.221 4.121 3.838 1.00 88.75 95 TYR A C 1
ATOM 712 O O . TYR A 1 95 ? 10.468 3.359 4.762 1.00 88.75 95 TYR A O 1
ATOM 720 N N . ALA A 1 96 ? 9.256 5.039 3.897 1.00 88.62 96 ALA A N 1
ATOM 721 C CA . ALA A 1 96 ? 8.400 5.176 5.068 1.00 88.62 96 ALA A CA 1
ATOM 722 C C . ALA A 1 96 ? 7.486 3.951 5.236 1.00 88.62 96 ALA A C 1
ATOM 724 O O . ALA A 1 96 ? 7.226 3.534 6.359 1.00 88.62 96 ALA A O 1
ATOM 725 N N . VAL A 1 97 ? 7.050 3.333 4.128 1.00 92.69 97 VAL A N 1
ATOM 726 C CA . VAL A 1 97 ? 6.349 2.041 4.174 1.00 92.69 97 VAL A CA 1
ATOM 727 C C . VAL A 1 97 ? 7.244 0.956 4.773 1.00 92.69 97 VAL A C 1
ATOM 729 O O . VAL A 1 97 ? 6.809 0.252 5.680 1.00 92.69 97 VAL A O 1
ATOM 732 N N . ALA A 1 98 ? 8.488 0.837 4.303 1.00 94.12 98 ALA A N 1
ATOM 733 C CA . ALA A 1 98 ? 9.433 -0.155 4.810 1.00 94.12 98 ALA A CA 1
ATOM 734 C C . ALA A 1 98 ? 9.716 0.025 6.311 1.00 94.12 98 ALA A C 1
ATOM 736 O O . ALA A 1 98 ? 9.577 -0.934 7.064 1.00 94.12 98 ALA A O 1
ATOM 737 N N . SER A 1 99 ? 10.021 1.248 6.760 1.00 92.56 99 SER A N 1
ATOM 738 C CA . SER A 1 99 ? 10.254 1.545 8.182 1.00 92.56 99 SER A CA 1
ATOM 739 C C . SER A 1 99 ? 9.035 1.233 9.056 1.00 92.56 99 SER A C 1
ATOM 741 O O . SER A 1 99 ? 9.177 0.696 10.156 1.00 92.56 99 SER A O 1
ATOM 743 N N . ALA A 1 100 ? 7.826 1.529 8.564 1.00 92.75 100 ALA A N 1
ATOM 744 C CA . ALA A 1 100 ? 6.594 1.212 9.277 1.00 92.75 100 ALA A CA 1
ATOM 745 C C . ALA A 1 100 ? 6.385 -0.303 9.404 1.00 92.75 100 ALA A C 1
ATOM 747 O O . ALA A 1 100 ? 5.993 -0.763 10.471 1.00 92.75 100 ALA A O 1
ATOM 748 N N . LEU A 1 101 ? 6.671 -1.076 8.350 1.00 94.94 101 LEU A N 1
ATOM 749 C CA . LEU A 1 101 ? 6.587 -2.539 8.380 1.00 94.94 101 LEU A CA 1
ATOM 750 C C . LEU A 1 101 ? 7.603 -3.155 9.347 1.00 94.94 101 LEU A C 1
ATOM 752 O O . LEU A 1 101 ? 7.239 -4.028 10.125 1.00 94.94 101 LEU A O 1
ATOM 756 N N . GLU A 1 102 ? 8.844 -2.671 9.347 1.00 94.12 102 GLU A N 1
ATOM 757 C CA . GLU A 1 102 ? 9.895 -3.128 10.270 1.00 94.12 102 GLU A CA 1
ATOM 758 C C . GLU A 1 102 ? 9.547 -2.842 11.738 1.00 94.12 102 GLU A C 1
ATOM 760 O O . GLU A 1 102 ? 9.922 -3.603 12.622 1.00 94.12 102 GLU A O 1
ATOM 765 N N . SER A 1 103 ? 8.784 -1.776 11.993 1.00 92.06 103 SER A N 1
ATOM 766 C CA . SER A 1 103 ? 8.345 -1.384 13.339 1.00 92.06 103 SER A CA 1
ATOM 767 C C . SER A 1 103 ? 6.994 -1.997 13.745 1.00 92.06 103 SER A C 1
ATOM 769 O O . SER A 1 103 ? 6.526 -1.773 14.859 1.00 92.06 103 SER A O 1
ATOM 771 N N . ALA A 1 104 ? 6.321 -2.729 12.850 1.00 91.44 104 ALA A N 1
ATOM 772 C CA . ALA A 1 104 ? 4.966 -3.246 13.055 1.00 91.44 104 ALA A CA 1
ATOM 773 C C . ALA A 1 104 ? 4.938 -4.701 13.556 1.00 91.44 104 ALA A C 1
ATOM 775 O O . ALA A 1 104 ? 4.040 -5.466 13.195 1.00 91.44 104 ALA A O 1
ATOM 776 N N . GLU A 1 105 ? 5.920 -5.096 14.370 1.00 89.00 105 GLU A N 1
ATOM 777 C CA . GLU A 1 105 ? 6.013 -6.454 14.914 1.00 89.00 105 GLU A CA 1
ATOM 778 C C . GLU A 1 105 ? 4.721 -6.870 15.635 1.00 89.00 105 GLU A C 1
ATOM 780 O O . GLU A 1 105 ? 4.130 -6.091 16.385 1.00 89.00 105 GLU A O 1
ATOM 785 N N . GLY A 1 106 ? 4.244 -8.087 15.354 1.00 88.00 106 GLY A N 1
ATOM 786 C CA . GLY A 1 106 ? 3.044 -8.650 15.979 1.00 88.00 106 GLY A CA 1
ATOM 787 C C . GLY A 1 106 ? 1.721 -7.973 15.596 1.00 88.00 106 GLY A C 1
ATOM 788 O O . GLY A 1 106 ? 0.692 -8.257 16.213 1.00 88.00 106 GLY A O 1
ATOM 789 N N . ARG A 1 107 ? 1.707 -7.087 14.588 1.00 91.25 107 ARG A N 1
ATOM 790 C CA . ARG A 1 107 ? 0.514 -6.323 14.184 1.00 91.25 107 ARG A CA 1
ATOM 791 C C . ARG A 1 107 ? 0.034 -6.714 12.788 1.00 91.25 107 ARG A C 1
ATOM 793 O O . ARG A 1 107 ? 0.853 -6.922 11.893 1.00 91.25 107 ARG A O 1
ATOM 800 N N . PRO A 1 108 ? -1.289 -6.761 12.556 1.00 94.56 108 PRO A N 1
ATOM 801 C CA . PRO A 1 108 ? -1.804 -6.846 11.203 1.00 94.56 108 PRO A CA 1
ATOM 802 C C . PRO A 1 108 ? -1.634 -5.499 10.487 1.00 94.56 108 PRO A C 1
ATOM 804 O O . PRO A 1 108 ? -1.932 -4.442 11.054 1.00 94.56 108 PRO A O 1
ATOM 807 N N . VAL A 1 109 ? -1.182 -5.534 9.233 1.00 96.12 109 VAL A N 1
ATOM 808 C CA . VAL A 1 109 ? -0.853 -4.340 8.444 1.00 96.12 109 VAL A CA 1
ATOM 809 C C . VAL A 1 109 ? -1.578 -4.347 7.102 1.00 96.12 109 VAL A C 1
ATOM 811 O O . VAL A 1 109 ? -1.619 -5.354 6.400 1.00 96.12 109 VAL A O 1
ATOM 814 N N . LEU A 1 110 ? -2.119 -3.191 6.728 1.00 97.44 110 LEU A N 1
ATOM 815 C CA . LEU A 1 110 ? -2.582 -2.876 5.383 1.00 97.44 110 LEU A CA 1
ATOM 816 C C . LEU A 1 110 ? -1.689 -1.786 4.799 1.00 97.44 110 LEU A C 1
ATOM 818 O O . LEU A 1 110 ? -1.509 -0.743 5.422 1.00 97.44 110 LEU A O 1
ATOM 822 N N . VAL A 1 111 ? -1.167 -1.993 3.596 1.00 97.00 111 VAL A N 1
ATOM 823 C CA . VAL A 1 111 ? -0.329 -1.008 2.896 1.00 97.00 111 VAL A CA 1
ATOM 824 C C . VAL A 1 111 ? -1.039 -0.540 1.638 1.00 97.00 111 VAL A C 1
ATOM 826 O O . VAL A 1 111 ? -1.580 -1.364 0.907 1.00 97.00 111 VAL A O 1
ATOM 829 N N . TYR A 1 112 ? -0.999 0.766 1.366 1.00 95.56 112 TYR A N 1
ATOM 830 C CA . TYR A 1 112 ? -1.499 1.379 0.136 1.00 95.56 112 TYR A CA 1
ATOM 831 C C . TYR A 1 112 ? -0.487 2.392 -0.391 1.00 95.56 112 TYR A C 1
ATOM 833 O O . TYR A 1 112 ? -0.245 3.421 0.241 1.00 95.56 112 TYR A O 1
ATOM 841 N N . LEU A 1 113 ? 0.086 2.112 -1.560 1.00 92.38 113 LEU A N 1
ATOM 842 C CA . LEU A 1 113 ? 1.137 2.924 -2.160 1.00 92.38 113 LEU A CA 1
ATOM 843 C C . LEU A 1 113 ? 0.848 3.178 -3.642 1.00 92.38 113 LEU A C 1
ATOM 845 O O . LEU A 1 113 ? 0.518 2.262 -4.392 1.00 92.38 113 LEU A O 1
ATOM 849 N N . LEU A 1 114 ? 1.018 4.430 -4.065 1.00 90.19 114 LEU A N 1
ATOM 850 C CA . LEU A 1 114 ? 1.061 4.819 -5.472 1.00 90.19 114 LEU A CA 1
ATOM 851 C C . LEU A 1 114 ? 2.495 5.154 -5.866 1.00 90.19 114 LEU A C 1
ATOM 853 O O . LEU A 1 114 ? 3.177 5.905 -5.169 1.00 90.19 114 LEU A O 1
ATOM 857 N N . VAL A 1 115 ? 2.933 4.623 -7.001 1.00 86.25 115 VAL A N 1
ATOM 858 C CA . VAL A 1 115 ? 4.285 4.795 -7.527 1.00 86.25 115 VAL A CA 1
ATOM 859 C C . VAL A 1 115 ? 4.217 5.169 -8.997 1.00 86.25 115 VAL A C 1
ATOM 861 O O . VAL A 1 115 ? 3.548 4.509 -9.782 1.00 86.25 115 VAL A O 1
ATOM 864 N N . ARG A 1 116 ? 4.946 6.214 -9.388 1.00 83.75 116 ARG A N 1
ATOM 865 C CA . ARG A 1 116 ? 5.216 6.501 -10.800 1.00 83.75 116 ARG A CA 1
ATOM 866 C C . ARG A 1 116 ? 6.385 5.640 -11.257 1.00 83.75 116 ARG A C 1
ATOM 868 O O . ARG A 1 116 ? 7.457 5.771 -10.674 1.00 83.75 116 ARG A O 1
ATOM 875 N N . MET A 1 117 ? 6.202 4.803 -12.270 1.00 78.56 117 MET A N 1
ATOM 876 C CA . MET A 1 117 ? 7.229 3.928 -12.852 1.00 78.56 117 MET A CA 1
ATOM 877 C C . MET A 1 117 ? 8.199 4.708 -13.762 1.00 78.56 117 MET A C 1
ATOM 879 O O . MET A 1 117 ? 7.865 5.818 -14.183 1.00 78.56 117 MET A O 1
ATOM 883 N N . PRO A 1 118 ? 9.377 4.160 -14.127 1.00 73.25 118 PRO A N 1
ATOM 884 C CA . PRO A 1 118 ? 10.260 4.780 -15.122 1.00 73.25 118 PRO A CA 1
ATOM 885 C C . PRO A 1 118 ? 9.596 4.912 -16.495 1.00 73.25 118 PRO A C 1
ATOM 887 O O . PRO A 1 118 ? 9.855 5.877 -17.205 1.00 73.25 118 PRO A O 1
ATOM 890 N N . SER A 1 119 ? 8.674 3.997 -16.826 1.00 74.12 119 SER A N 1
ATOM 891 C CA . SER A 1 119 ? 7.799 4.082 -18.008 1.00 74.12 119 SER A CA 1
ATOM 892 C C . SER A 1 119 ? 6.833 5.271 -17.970 1.00 74.12 119 SER A C 1
ATOM 894 O O . SER A 1 119 ? 6.074 5.467 -18.912 1.00 74.12 119 SER A O 1
ATOM 896 N N . GLN A 1 120 ? 6.847 6.055 -16.887 1.00 77.31 120 GLN A N 1
ATOM 897 C CA . GLN A 1 120 ? 5.914 7.132 -16.573 1.00 77.31 120 GLN A CA 1
ATOM 898 C C . GLN A 1 120 ? 4.484 6.670 -16.289 1.00 77.31 120 GLN A C 1
ATOM 900 O O . GLN A 1 120 ? 3.622 7.510 -16.068 1.00 77.31 120 GLN A O 1
ATOM 905 N N . GLU A 1 121 ? 4.225 5.365 -16.245 1.00 82.62 121 GLU A N 1
ATOM 906 C CA . GLU A 1 121 ? 2.927 4.827 -15.848 1.00 82.62 121 GLU A CA 1
ATOM 907 C C . GLU A 1 121 ? 2.734 4.909 -14.330 1.00 82.62 121 GLU A C 1
ATOM 909 O O . GLU A 1 121 ? 3.687 4.825 -13.546 1.00 82.62 121 GLU A O 1
ATOM 914 N N . LEU A 1 122 ? 1.477 5.031 -13.905 1.00 86.31 122 LEU A N 1
ATOM 915 C CA . LEU A 1 122 ? 1.104 4.945 -12.501 1.00 86.31 122 LEU A CA 1
ATOM 916 C C . LEU A 1 122 ? 0.899 3.477 -12.108 1.00 86.31 122 LEU A C 1
ATOM 918 O O . LEU A 1 122 ? 0.146 2.738 -12.738 1.00 86.31 122 LEU A O 1
ATOM 922 N N . MET A 1 123 ? 1.530 3.058 -11.022 1.00 89.38 123 MET A N 1
ATOM 923 C CA . MET A 1 123 ? 1.356 1.742 -10.424 1.00 89.38 123 MET A CA 1
ATOM 924 C C . MET A 1 123 ? 0.806 1.891 -9.010 1.00 89.38 123 MET A C 1
ATOM 926 O O . MET A 1 123 ? 1.277 2.708 -8.221 1.00 89.38 123 MET A O 1
ATOM 930 N N . GLY A 1 124 ? -0.194 1.081 -8.687 1.00 93.25 124 GLY A N 1
ATOM 931 C CA . GLY A 1 124 ? -0.722 0.927 -7.343 1.00 93.25 124 GLY A CA 1
ATOM 932 C C . GLY A 1 124 ? -0.240 -0.382 -6.757 1.00 93.25 124 GLY A C 1
ATOM 933 O O . GLY A 1 124 ? -0.293 -1.410 -7.427 1.00 93.25 124 GLY A O 1
ATOM 934 N N . ILE A 1 125 ? 0.202 -0.335 -5.508 1.00 95.31 125 ILE A N 1
ATOM 935 C CA . ILE A 1 125 ? 0.611 -1.497 -4.728 1.00 95.31 125 ILE A CA 1
ATOM 936 C C . ILE A 1 125 ? -0.230 -1.503 -3.458 1.00 95.31 125 ILE A C 1
ATOM 938 O O . ILE A 1 125 ? -0.333 -0.478 -2.774 1.00 95.31 125 ILE A O 1
ATOM 942 N N . ARG A 1 126 ? -0.835 -2.646 -3.145 1.00 96.62 126 ARG A N 1
ATOM 943 C CA . ARG A 1 126 ? -1.491 -2.879 -1.861 1.00 96.62 126 ARG A CA 1
ATOM 944 C C . ARG A 1 126 ? -0.965 -4.154 -1.223 1.00 96.62 126 ARG A C 1
ATOM 946 O O . ARG A 1 126 ? -0.577 -5.074 -1.936 1.00 96.62 126 ARG A O 1
ATOM 953 N N . ALA A 1 127 ? -0.927 -4.180 0.102 1.00 97.50 127 ALA A N 1
ATOM 954 C CA . ALA A 1 127 ? -0.530 -5.368 0.844 1.00 97.50 127 ALA A CA 1
ATOM 955 C C . ALA A 1 127 ? -1.452 -5.609 2.035 1.00 97.50 127 ALA A C 1
ATOM 957 O O . ALA A 1 127 ? -1.960 -4.652 2.631 1.00 97.50 127 ALA A O 1
ATOM 958 N N . VAL A 1 128 ? -1.632 -6.878 2.384 1.00 97.38 128 VAL A N 1
ATOM 959 C CA . VAL A 1 128 ? -2.271 -7.336 3.615 1.00 97.38 128 VAL A CA 1
ATOM 960 C C . VAL A 1 128 ? -1.354 -8.336 4.303 1.00 97.38 128 VAL A C 1
ATOM 962 O O . VAL A 1 128 ? -1.026 -9.380 3.755 1.00 97.38 128 VAL A O 1
ATOM 965 N N . ILE A 1 129 ? -0.933 -8.011 5.521 1.00 95.69 129 ILE A N 1
ATOM 966 C CA . ILE A 1 129 ? 0.025 -8.811 6.285 1.00 95.69 129 ILE A CA 1
ATOM 967 C C . ILE A 1 129 ? -0.587 -9.097 7.647 1.00 95.69 129 ILE A C 1
ATOM 969 O O . ILE A 1 129 ? -1.137 -8.201 8.293 1.00 95.69 129 ILE A O 1
ATOM 973 N N . ARG A 1 130 ? -0.534 -10.354 8.080 1.00 94.50 130 ARG A N 1
ATOM 974 C CA . ARG A 1 130 ? -1.074 -10.766 9.377 1.00 94.50 130 ARG A CA 1
ATOM 975 C C . ARG A 1 130 ? -0.087 -10.463 10.506 1.00 94.50 130 ARG A C 1
ATOM 977 O O . ARG A 1 130 ? 1.104 -10.248 10.285 1.00 94.50 130 ARG A O 1
ATOM 984 N N . SER A 1 131 ? -0.585 -10.472 11.739 1.00 92.31 131 SER A N 1
ATOM 985 C CA . SER A 1 131 ? 0.254 -10.311 12.933 1.00 92.31 131 SER A CA 1
ATOM 986 C C . SER A 1 131 ? 1.290 -11.424 13.094 1.00 92.31 131 SER A C 1
ATOM 988 O O . SER A 1 131 ? 2.366 -11.158 13.611 1.00 92.31 131 SER A O 1
ATOM 990 N N . ASP A 1 132 ? 0.974 -12.638 12.641 1.00 91.62 132 ASP A N 1
ATOM 991 C CA . ASP A 1 132 ? 1.803 -13.843 12.750 1.00 91.62 132 ASP A CA 1
ATOM 992 C C . ASP A 1 132 ? 2.675 -14.119 11.512 1.00 91.62 132 ASP A C 1
ATOM 994 O O . ASP A 1 132 ? 3.340 -15.150 11.455 1.00 91.62 132 ASP A O 1
ATOM 998 N N . ASP A 1 133 ? 2.677 -13.223 10.519 1.00 92.94 133 ASP A N 1
ATOM 999 C CA . ASP A 1 133 ? 3.402 -13.415 9.258 1.00 92.94 133 ASP A CA 1
ATOM 1000 C C . ASP A 1 133 ? 4.668 -12.549 9.172 1.00 92.94 133 ASP A C 1
ATOM 1002 O O . ASP A 1 133 ? 4.774 -11.605 8.383 1.00 92.94 133 ASP A O 1
ATOM 1006 N N . ASP A 1 134 ? 5.633 -12.850 10.042 1.00 92.56 134 ASP A N 1
ATOM 1007 C CA . ASP A 1 134 ? 6.882 -12.088 10.148 1.00 92.56 134 ASP A CA 1
ATOM 1008 C C . ASP A 1 134 ? 7.724 -12.188 8.872 1.00 92.56 134 ASP A C 1
ATOM 1010 O O . ASP A 1 134 ? 8.300 -11.198 8.420 1.00 92.56 134 ASP A O 1
ATOM 1014 N N . ARG A 1 135 ? 7.735 -13.364 8.231 1.00 93.31 135 ARG A N 1
ATOM 1015 C CA . ARG A 1 135 ? 8.478 -13.589 6.987 1.00 93.31 135 ARG A CA 1
ATOM 1016 C C . ARG A 1 135 ? 7.955 -12.707 5.857 1.00 93.31 135 ARG A C 1
ATOM 1018 O O . ARG A 1 135 ? 8.759 -12.101 5.145 1.00 93.31 135 ARG A O 1
ATOM 1025 N N . GLU A 1 136 ? 6.638 -12.640 5.680 1.00 93.88 136 GLU A N 1
ATOM 1026 C CA . GLU A 1 136 ? 6.035 -11.798 4.649 1.00 93.88 136 GLU A CA 1
ATOM 1027 C C . GLU A 1 136 ? 6.227 -10.312 4.971 1.00 93.88 136 GLU A C 1
ATOM 1029 O O . GLU A 1 136 ? 6.556 -9.525 4.081 1.00 93.88 136 GLU A O 1
ATOM 1034 N N . ARG A 1 137 ? 6.120 -9.924 6.252 1.00 95.50 137 ARG A N 1
ATOM 1035 C CA . ARG A 1 137 ? 6.398 -8.553 6.712 1.00 95.50 137 ARG A CA 1
ATOM 1036 C C . ARG A 1 137 ? 7.812 -8.113 6.360 1.00 95.50 137 ARG A C 1
ATOM 1038 O O . ARG A 1 137 ? 7.995 -7.040 5.783 1.00 95.50 137 ARG A O 1
ATOM 1045 N N . GLU A 1 138 ? 8.801 -8.942 6.672 1.00 95.69 138 GLU A N 1
ATOM 1046 C CA . GLU A 1 138 ? 10.200 -8.674 6.361 1.00 95.69 138 GLU A CA 1
ATOM 1047 C C . GLU A 1 138 ? 10.461 -8.602 4.851 1.00 95.69 138 GLU A C 1
ATOM 1049 O O . GLU A 1 138 ? 11.160 -7.700 4.383 1.00 95.69 138 GLU A O 1
ATOM 1054 N N . LEU A 1 139 ? 9.899 -9.533 4.073 1.00 94.50 139 LEU A N 1
ATOM 1055 C CA . LEU A 1 139 ? 10.062 -9.559 2.620 1.00 94.50 139 LEU A CA 1
ATOM 1056 C C . LEU A 1 139 ? 9.433 -8.321 1.967 1.00 94.50 139 LEU A C 1
ATOM 1058 O O . LEU A 1 139 ? 10.069 -7.670 1.133 1.00 94.50 139 LEU A O 1
ATOM 1062 N N . ALA A 1 140 ? 8.223 -7.947 2.390 1.00 95.69 140 ALA A N 1
ATOM 1063 C CA . ALA A 1 140 ? 7.554 -6.729 1.952 1.00 95.69 140 ALA A CA 1
ATOM 1064 C C . ALA A 1 140 ? 8.365 -5.480 2.331 1.00 95.69 140 ALA A C 1
ATOM 1066 O O . ALA A 1 140 ? 8.561 -4.598 1.492 1.00 95.69 140 ALA A O 1
ATOM 1067 N N . ALA A 1 141 ? 8.903 -5.411 3.553 1.00 95.75 141 ALA A N 1
ATOM 1068 C CA . ALA A 1 141 ? 9.752 -4.303 3.982 1.00 95.75 141 ALA A CA 1
ATOM 1069 C C . ALA A 1 141 ? 11.001 -4.164 3.098 1.00 95.75 141 ALA A C 1
ATOM 1071 O O . ALA A 1 141 ? 11.290 -3.069 2.603 1.00 95.75 141 ALA A O 1
ATOM 1072 N N . ARG A 1 142 ? 11.705 -5.269 2.816 1.00 94.81 142 ARG A N 1
ATOM 1073 C CA . ARG A 1 142 ? 12.869 -5.273 1.912 1.00 94.81 142 ARG A CA 1
ATOM 1074 C C . ARG A 1 142 ? 12.491 -4.857 0.491 1.00 94.81 142 ARG A C 1
ATOM 1076 O O . ARG A 1 142 ? 13.211 -4.058 -0.111 1.00 94.81 142 ARG A O 1
ATOM 1083 N N . PHE A 1 143 ? 11.342 -5.309 -0.011 1.00 93.88 143 PHE A N 1
ATOM 1084 C CA . PHE A 1 143 ? 10.811 -4.899 -1.310 1.00 93.88 143 PHE A CA 1
ATOM 1085 C C . PHE A 1 143 ? 10.543 -3.390 -1.381 1.00 93.88 143 PHE A C 1
ATOM 1087 O O . PHE A 1 143 ? 11.072 -2.715 -2.265 1.00 93.88 143 PHE A O 1
ATOM 1094 N N . PHE A 1 144 ? 9.791 -2.825 -0.431 1.00 93.44 144 PHE A N 1
ATOM 1095 C CA . PHE A 1 144 ? 9.504 -1.387 -0.405 1.00 93.44 144 PHE A CA 1
ATOM 1096 C C . PHE A 1 144 ? 10.766 -0.544 -0.186 1.00 93.44 144 PHE A C 1
ATOM 1098 O O . PHE A 1 144 ? 10.912 0.520 -0.789 1.00 93.44 144 PHE A O 1
ATOM 1105 N N . ARG A 1 145 ? 11.728 -1.035 0.603 1.00 92.25 145 ARG A N 1
ATOM 1106 C CA . ARG A 1 145 ? 13.038 -0.397 0.787 1.00 92.25 145 ARG A CA 1
ATOM 1107 C C . ARG A 1 145 ? 13.837 -0.370 -0.516 1.00 92.25 145 ARG A C 1
ATOM 1109 O O . ARG A 1 145 ? 14.433 0.655 -0.844 1.00 92.25 145 ARG A O 1
ATOM 1116 N N . ALA A 1 146 ? 13.841 -1.467 -1.271 1.00 89.31 146 ALA A N 1
ATOM 1117 C CA . ALA A 1 146 ? 14.474 -1.526 -2.584 1.00 89.31 146 ALA A CA 1
ATOM 1118 C C . ALA A 1 146 ? 13.761 -0.606 -3.589 1.00 89.31 146 ALA A C 1
ATOM 1120 O O . ALA A 1 146 ? 14.428 0.139 -4.301 1.00 89.31 146 ALA A O 1
ATOM 1121 N N . LEU A 1 147 ? 12.426 -0.568 -3.575 1.00 87.56 147 LEU A N 1
ATOM 1122 C CA . LEU A 1 147 ? 11.620 0.329 -4.405 1.00 87.56 147 LEU A CA 1
ATOM 1123 C C . LEU A 1 147 ? 11.903 1.810 -4.103 1.00 87.56 147 LEU A C 1
ATOM 1125 O O . LEU A 1 147 ? 12.029 2.623 -5.019 1.00 87.56 147 LEU A O 1
ATOM 1129 N N . GLY A 1 148 ? 12.090 2.158 -2.828 1.00 82.12 148 GLY A N 1
ATOM 1130 C CA . GLY A 1 148 ? 12.422 3.514 -2.382 1.00 82.12 148 GLY A CA 1
ATOM 1131 C C . GLY A 1 148 ? 13.750 4.042 -2.927 1.00 82.12 148 GLY A C 1
ATOM 1132 O O . GLY A 1 148 ? 13.896 5.250 -3.115 1.00 82.12 148 GLY A O 1
ATOM 1133 N N . LYS A 1 149 ? 14.711 3.163 -3.252 1.00 78.31 149 LYS A N 1
ATOM 1134 C CA . LYS A 1 149 ? 15.967 3.556 -3.926 1.00 78.31 149 LYS A CA 1
ATOM 1135 C C . LYS A 1 149 ? 15.731 4.117 -5.330 1.00 78.31 149 LYS A C 1
ATOM 1137 O O . LYS A 1 149 ? 16.592 4.824 -5.850 1.00 78.31 149 LYS A O 1
ATOM 1142 N N . LEU A 1 150 ? 14.588 3.794 -5.928 1.00 71.38 150 LEU A N 1
ATOM 1143 C CA . LEU A 1 150 ? 14.292 3.995 -7.342 1.00 71.38 150 LEU A CA 1
ATOM 1144 C C . LEU A 1 150 ? 13.351 5.173 -7.543 1.00 71.38 150 LEU A C 1
ATOM 1146 O O . LEU A 1 150 ? 13.604 6.053 -8.363 1.00 71.38 150 LEU A O 1
ATOM 1150 N N . THR A 1 151 ? 12.270 5.205 -6.767 1.00 64.25 151 THR A N 1
ATOM 1151 C CA . THR A 1 151 ? 11.256 6.249 -6.870 1.00 64.25 151 THR A CA 1
ATOM 1152 C C . THR A 1 151 ? 11.866 7.595 -6.493 1.00 64.25 151 THR A C 1
ATOM 1154 O O . THR A 1 151 ? 12.495 7.716 -5.439 1.00 64.25 151 THR A O 1
ATOM 1157 N N . ALA A 1 152 ? 11.692 8.609 -7.346 1.00 54.19 152 ALA A N 1
ATOM 1158 C CA . ALA A 1 152 ? 12.196 9.956 -7.095 1.00 54.19 152 ALA A CA 1
ATOM 1159 C C . ALA A 1 152 ? 11.849 10.414 -5.666 1.00 54.19 152 ALA A C 1
ATOM 1161 O O . ALA A 1 152 ? 10.729 10.208 -5.199 1.00 54.19 152 ALA A O 1
ATOM 1162 N N . ARG A 1 153 ? 12.793 11.086 -4.990 1.00 53.91 153 ARG A N 1
ATOM 1163 C CA . ARG A 1 153 ? 12.665 11.610 -3.609 1.00 53.91 153 ARG A CA 1
ATOM 1164 C C . ARG A 1 153 ? 11.463 12.552 -3.379 1.00 53.91 153 ARG A C 1
ATOM 1166 O O . ARG A 1 153 ? 11.278 13.047 -2.274 1.00 53.91 153 ARG A O 1
ATOM 1173 N N . SER A 1 154 ? 10.676 12.826 -4.413 1.00 49.91 154 SER A N 1
ATOM 1174 C CA . SER A 1 154 ? 9.641 13.851 -4.495 1.00 49.91 154 SER A CA 1
ATOM 1175 C C . SER A 1 154 ? 8.279 13.450 -3.894 1.00 49.91 154 SER A C 1
ATOM 1177 O O . SER A 1 154 ? 7.378 14.286 -3.831 1.00 49.91 154 SER A O 1
ATOM 1179 N N . GLY A 1 155 ? 8.112 12.203 -3.432 1.00 60.69 155 GLY A N 1
ATOM 1180 C CA . GLY A 1 155 ? 6.909 11.737 -2.723 1.00 60.69 155 GLY A CA 1
ATOM 1181 C C . GLY A 1 155 ? 5.595 11.942 -3.495 1.00 60.69 155 GLY A C 1
ATOM 1182 O O . GLY A 1 155 ? 5.580 11.979 -4.725 1.00 60.69 155 GLY A O 1
ATOM 1183 N N . ALA A 1 156 ? 4.489 12.130 -2.763 1.00 59.62 156 ALA A N 1
ATOM 1184 C CA . ALA A 1 156 ? 3.137 12.318 -3.311 1.00 59.62 156 ALA A CA 1
ATOM 1185 C C . ALA A 1 156 ? 3.040 13.401 -4.398 1.00 59.62 156 ALA A C 1
ATOM 1187 O O . ALA A 1 156 ? 2.233 13.270 -5.320 1.00 59.62 156 ALA A O 1
ATOM 1188 N N . SER A 1 157 ? 3.848 14.469 -4.283 1.00 60.47 157 SER A N 1
ATOM 1189 C CA . SER A 1 157 ? 3.786 15.627 -5.183 1.00 60.47 157 SER A CA 1
ATOM 1190 C C . SER A 1 157 ? 4.094 15.247 -6.627 1.00 60.47 157 SER A C 1
ATOM 1192 O O . SER A 1 157 ? 3.378 15.669 -7.526 1.00 60.47 157 SER A O 1
ATOM 1194 N N . ALA A 1 158 ? 5.094 14.387 -6.840 1.00 60.75 158 ALA A N 1
ATOM 1195 C CA . ALA A 1 158 ? 5.507 13.953 -8.176 1.00 60.75 158 ALA A CA 1
ATOM 1196 C C . ALA A 1 158 ? 4.661 12.816 -8.756 1.00 60.75 158 ALA A C 1
ATOM 1198 O O . ALA A 1 158 ? 4.742 12.530 -9.949 1.00 60.75 158 ALA A O 1
ATOM 1199 N N . VAL A 1 159 ? 3.874 12.132 -7.924 1.00 65.62 159 VAL A N 1
ATOM 1200 C CA . VAL A 1 159 ? 3.025 11.031 -8.387 1.00 65.62 159 VAL A CA 1
ATOM 1201 C C . VAL A 1 159 ? 1.642 11.563 -8.761 1.00 65.62 159 VAL A C 1
ATOM 1203 O O . VAL A 1 159 ? 1.203 11.355 -9.888 1.00 65.62 159 VAL A O 1
ATOM 1206 N N . VAL A 1 160 ? 0.988 12.293 -7.850 1.00 62.53 160 VAL A N 1
ATOM 1207 C CA . VAL A 1 160 ? -0.408 12.771 -7.980 1.00 62.53 160 VAL A CA 1
ATOM 1208 C C . VAL A 1 160 ? -0.619 14.207 -7.461 1.00 62.53 160 VAL A C 1
ATOM 1210 O O . VAL A 1 160 ? -1.755 14.630 -7.232 1.00 62.53 160 VAL A O 1
ATOM 1213 N N . GLY A 1 161 ? 0.455 14.953 -7.192 1.00 64.19 161 GLY A N 1
ATOM 1214 C CA . GLY A 1 161 ? 0.381 16.336 -6.711 1.00 64.19 161 GLY A CA 1
ATOM 1215 C C . GLY A 1 161 ? 0.715 17.362 -7.787 1.00 64.19 161 GLY A C 1
ATOM 1216 O O . GLY A 1 161 ? 0.432 17.147 -8.959 1.00 64.19 161 GLY A O 1
ATOM 1217 N N . VAL A 1 162 ? 1.274 18.502 -7.374 1.00 61.81 162 VAL A N 1
ATOM 1218 C CA . VAL A 1 162 ? 1.500 19.671 -8.249 1.00 61.81 162 VAL A CA 1
ATOM 1219 C C . VAL A 1 162 ? 2.484 19.362 -9.379 1.00 61.81 162 VAL A C 1
ATOM 1221 O O . VAL A 1 162 ? 2.345 19.897 -10.472 1.00 61.81 162 VAL A O 1
ATOM 1224 N N . ASP A 1 163 ? 3.423 18.452 -9.122 1.00 68.31 163 ASP A N 1
ATOM 1225 C CA . ASP A 1 163 ? 4.418 17.986 -10.092 1.00 68.31 163 ASP A CA 1
ATOM 1226 C C . ASP A 1 163 ? 4.003 16.656 -10.750 1.00 68.31 163 ASP A C 1
ATOM 1228 O O . ASP A 1 163 ? 4.790 16.032 -11.460 1.00 68.31 163 ASP A O 1
ATOM 1232 N N . GLY A 1 164 ? 2.792 16.176 -10.454 1.00 71.94 164 GLY A N 1
ATOM 1233 C CA . GLY A 1 164 ? 2.240 14.939 -10.982 1.00 71.94 164 GLY A CA 1
ATOM 1234 C C . GLY A 1 164 ? 1.666 15.138 -12.378 1.00 71.94 164 GLY A C 1
ATOM 1235 O O . GLY A 1 164 ? 1.168 16.209 -12.729 1.00 71.94 164 GLY A O 1
ATOM 1236 N N . ARG A 1 165 ? 1.692 14.076 -13.183 1.00 80.44 165 ARG A N 1
ATOM 1237 C CA . ARG A 1 165 ? 1.104 14.122 -14.519 1.00 80.44 165 ARG A CA 1
ATOM 1238 C C . ARG A 1 165 ? -0.428 14.239 -14.438 1.00 80.44 165 ARG A C 1
ATOM 1240 O O . ARG A 1 165 ? -1.035 13.561 -13.602 1.00 80.44 165 ARG A O 1
ATOM 1247 N N . PRO A 1 166 ? -1.086 15.017 -15.320 1.00 83.06 166 PRO A N 1
ATOM 1248 C CA . PRO A 1 166 ? -2.545 15.125 -15.332 1.00 83.06 166 PRO A CA 1
ATOM 1249 C C . PRO A 1 166 ? -3.253 13.771 -15.458 1.00 83.06 166 PRO A C 1
ATOM 1251 O O . PRO A 1 166 ? -4.299 13.572 -14.838 1.00 83.06 166 PRO A O 1
ATOM 1254 N N . GLU A 1 167 ? -2.671 12.816 -16.196 1.00 84.69 167 GLU A N 1
ATOM 1255 C CA . GLU A 1 167 ? -3.264 11.482 -16.342 1.00 84.69 167 GLU A CA 1
ATOM 1256 C C . GLU A 1 167 ? -3.282 10.720 -15.006 1.00 84.69 167 GLU A C 1
ATOM 1258 O O . GLU A 1 167 ? -4.248 10.023 -14.703 1.00 84.69 167 GLU A O 1
ATOM 1263 N N . HIS A 1 168 ? -2.268 10.902 -14.153 1.00 87.94 168 HIS A N 1
ATOM 1264 C CA . HIS A 1 168 ? -2.219 10.271 -12.831 1.00 87.94 168 HIS A CA 1
ATOM 1265 C C . HIS A 1 168 ? -3.282 10.835 -11.893 1.00 87.94 168 HIS A C 1
ATOM 1267 O O . HIS A 1 168 ? -3.916 10.086 -11.153 1.00 87.94 168 HIS A O 1
ATOM 1273 N N . ILE A 1 169 ? -3.504 12.151 -11.943 1.00 86.06 169 ILE A N 1
ATOM 1274 C CA . ILE A 1 169 ? -4.548 12.817 -11.155 1.00 86.06 169 ILE A CA 1
ATOM 1275 C C . ILE A 1 169 ? -5.929 12.306 -11.582 1.00 86.06 169 ILE A C 1
ATOM 1277 O O . ILE A 1 169 ? -6.773 12.031 -10.729 1.00 86.06 169 ILE A O 1
ATOM 1281 N N . ALA A 1 170 ? -6.148 12.136 -12.890 1.00 87.31 170 ALA A N 1
ATOM 1282 C CA . ALA A 1 170 ? -7.395 11.600 -13.429 1.00 87.31 170 ALA A CA 1
ATOM 1283 C C . ALA A 1 170 ? -7.633 10.132 -13.034 1.00 87.31 170 ALA A C 1
ATOM 1285 O O . ALA A 1 170 ? -8.778 9.736 -12.813 1.00 87.31 170 ALA A O 1
ATOM 1286 N N . LEU A 1 171 ? -6.568 9.331 -12.922 1.00 89.56 171 LEU A N 1
ATOM 1287 C CA . LEU A 1 171 ? -6.659 7.920 -12.550 1.00 89.56 171 LEU A CA 1
ATOM 1288 C C . LEU A 1 171 ? -6.713 7.675 -11.037 1.00 89.56 171 LEU A C 1
ATOM 1290 O O . LEU A 1 171 ? -7.269 6.657 -10.626 1.00 89.56 171 LEU A O 1
ATOM 1294 N N . GLU A 1 172 ? -6.191 8.580 -10.198 1.00 90.75 172 GLU A N 1
ATOM 1295 C CA . GLU A 1 172 ? -6.133 8.404 -8.738 1.00 90.75 172 GLU A CA 1
ATOM 1296 C C . GLU A 1 172 ? -7.456 7.905 -8.120 1.00 90.75 172 GLU A C 1
ATOM 1298 O O . GLU A 1 172 ? -7.396 6.965 -7.323 1.00 90.75 172 GLU A O 1
ATOM 1303 N N . PRO A 1 173 ? -8.652 8.419 -8.484 1.00 92.50 173 PRO A N 1
ATOM 1304 C CA . PRO A 1 173 ? -9.912 7.911 -7.942 1.00 92.50 173 PRO A CA 1
ATOM 1305 C C . PRO A 1 173 ? -10.121 6.402 -8.141 1.00 92.50 173 PRO A C 1
ATOM 1307 O O . PRO A 1 173 ? -10.629 5.747 -7.233 1.00 92.50 173 PRO A O 1
ATOM 1310 N N . ALA A 1 174 ? -9.699 5.838 -9.280 1.00 94.00 174 ALA A N 1
ATOM 1311 C CA . ALA A 1 174 ? -9.808 4.402 -9.543 1.00 94.00 174 ALA A CA 1
ATOM 1312 C C . ALA A 1 174 ? -8.911 3.595 -8.594 1.00 94.00 174 ALA A C 1
ATOM 1314 O O . ALA A 1 174 ? -9.380 2.662 -7.947 1.00 94.00 174 ALA A O 1
ATOM 1315 N N . TYR A 1 175 ? -7.656 4.014 -8.407 1.00 94.44 175 TYR A N 1
ATOM 1316 C CA . TYR A 1 175 ? -6.757 3.364 -7.448 1.00 94.44 175 TYR A CA 1
ATOM 1317 C C . TYR A 1 175 ? -7.244 3.498 -6.003 1.00 94.44 175 TYR A C 1
ATOM 1319 O O . TYR A 1 175 ? -7.120 2.559 -5.222 1.00 94.44 175 TYR A O 1
ATOM 1327 N N . ARG A 1 176 ? -7.815 4.647 -5.620 1.00 93.94 176 ARG A N 1
ATOM 1328 C CA . ARG A 1 176 ? -8.364 4.833 -4.267 1.00 93.94 176 ARG A CA 1
ATOM 1329 C C . ARG A 1 176 ? -9.595 3.959 -4.031 1.00 93.94 176 ARG A C 1
ATOM 1331 O O . ARG A 1 176 ? -9.729 3.415 -2.939 1.00 93.94 176 ARG A O 1
ATOM 1338 N N . ALA A 1 177 ? -10.454 3.778 -5.036 1.00 95.00 177 ALA A N 1
ATOM 1339 C CA . ALA A 1 177 ? -11.554 2.816 -4.969 1.00 95.00 177 ALA A CA 1
ATOM 1340 C C . ALA A 1 177 ? -11.022 1.383 -4.804 1.00 95.00 177 ALA A C 1
ATOM 1342 O O . ALA A 1 177 ? -11.445 0.674 -3.893 1.00 95.00 177 ALA A O 1
ATOM 1343 N N . TRP A 1 178 ? -10.008 1.012 -5.587 1.00 96.19 178 TRP A N 1
ATOM 1344 C CA . TRP A 1 178 ? -9.326 -0.276 -5.474 1.00 96.19 178 TRP A CA 1
ATOM 1345 C C . TRP A 1 178 ? -8.702 -0.503 -4.083 1.00 96.19 178 TRP A C 1
ATOM 1347 O O . TRP A 1 178 ? -8.843 -1.577 -3.500 1.00 96.19 178 TRP A O 1
ATOM 1357 N N . PHE A 1 179 ? -8.067 0.504 -3.476 1.00 96.62 179 PHE A N 1
ATOM 1358 C CA . PHE A 1 179 ? -7.584 0.415 -2.089 1.00 96.62 179 PHE A CA 1
ATOM 1359 C C . PHE A 1 179 ? -8.725 0.297 -1.070 1.00 96.62 179 PHE A C 1
ATOM 1361 O O . PHE A 1 179 ? -8.621 -0.456 -0.101 1.00 96.62 179 PHE A O 1
ATOM 1368 N N . ALA A 1 180 ? -9.825 1.022 -1.278 1.00 95.62 180 ALA A N 1
ATOM 1369 C CA . ALA A 1 180 ? -10.987 0.981 -0.398 1.00 95.62 180 ALA A CA 1
ATOM 1370 C C . ALA A 1 180 ? -11.650 -0.404 -0.376 1.00 95.62 180 ALA A C 1
ATOM 1372 O O . ALA A 1 180 ? -12.021 -0.874 0.699 1.00 95.62 180 ALA A O 1
ATOM 1373 N N . GLU A 1 181 ? -11.768 -1.065 -1.529 1.00 96.12 181 GLU A N 1
ATOM 1374 C CA . GLU A 1 181 ? -12.282 -2.437 -1.645 1.00 96.12 181 GLU A CA 1
ATOM 1375 C C . GLU A 1 181 ? -11.412 -3.435 -0.871 1.00 96.12 181 GLU A C 1
ATOM 1377 O O . GLU A 1 181 ? -11.925 -4.250 -0.101 1.00 96.12 181 GLU A O 1
ATOM 1382 N N . HIS A 1 182 ? -10.089 -3.319 -0.997 1.00 97.00 182 HIS A N 1
ATOM 1383 C CA . HIS A 1 182 ? -9.141 -4.145 -0.248 1.00 97.00 182 HIS A CA 1
ATOM 1384 C C . HIS A 1 182 ? -9.261 -3.948 1.263 1.00 97.00 182 HIS A C 1
ATOM 1386 O O . HIS A 1 182 ? -9.292 -4.915 2.025 1.00 97.00 182 HIS A O 1
ATOM 1392 N N . MET A 1 183 ? -9.371 -2.693 1.711 1.00 96.12 183 MET A N 1
ATOM 1393 C CA . MET A 1 183 ? -9.568 -2.378 3.124 1.00 96.12 183 MET A CA 1
ATOM 1394 C C . MET A 1 183 ? -10.866 -3.001 3.647 1.00 96.12 183 MET A C 1
ATOM 1396 O O . MET A 1 183 ? -10.872 -3.600 4.719 1.00 96.12 183 MET A O 1
ATOM 1400 N N . GLN A 1 184 ? -11.961 -2.872 2.895 1.00 93.81 184 GLN A N 1
ATOM 1401 C CA . GLN A 1 184 ? -13.271 -3.389 3.293 1.00 93.81 184 GLN A CA 1
ATOM 1402 C C . GLN A 1 184 ? -13.287 -4.919 3.377 1.00 93.81 184 GLN A C 1
ATOM 1404 O O . GLN A 1 184 ? -13.852 -5.458 4.327 1.00 93.81 184 GLN A O 1
ATOM 1409 N N . SER A 1 185 ? -12.622 -5.599 2.439 1.00 94.38 185 SER A N 1
ATOM 1410 C CA . SER A 1 185 ? -12.574 -7.067 2.377 1.00 94.38 185 SER A CA 1
ATOM 1411 C C . SER A 1 185 ? -11.724 -7.675 3.501 1.00 94.38 185 SER A C 1
ATOM 1413 O O . SER A 1 185 ? -12.050 -8.739 4.028 1.00 94.38 185 SER A O 1
ATOM 1415 N N . ASN A 1 186 ? -10.664 -6.977 3.931 1.00 95.81 186 ASN A N 1
ATOM 1416 C CA . ASN A 1 186 ? -9.688 -7.539 4.869 1.00 95.81 186 ASN A CA 1
ATOM 1417 C C . ASN A 1 186 ? -9.800 -7.016 6.305 1.00 95.81 186 ASN A C 1
ATOM 1419 O O . ASN A 1 186 ? -9.496 -7.761 7.232 1.00 95.81 186 ASN A O 1
ATOM 1423 N N . MET A 1 187 ? -10.263 -5.783 6.543 1.00 93.69 187 MET A N 1
ATOM 1424 C CA . MET A 1 187 ? -10.195 -5.171 7.880 1.00 93.69 187 MET A CA 1
ATOM 1425 C C . MET A 1 187 ? -10.927 -5.985 8.956 1.00 93.69 187 MET A C 1
ATOM 1427 O O . MET A 1 187 ? -10.359 -6.258 10.008 1.00 93.69 187 MET A O 1
ATOM 1431 N N . THR A 1 188 ? -12.160 -6.433 8.694 1.00 92.19 188 THR A N 1
ATOM 1432 C CA . THR A 1 188 ? -12.910 -7.272 9.650 1.00 92.19 188 THR A CA 1
ATOM 1433 C C . THR A 1 188 ? -12.153 -8.554 9.989 1.00 92.19 188 THR A C 1
ATOM 1435 O O . THR A 1 188 ? -12.174 -8.993 11.137 1.00 92.19 188 THR A O 1
ATOM 1438 N N . LYS A 1 189 ? -11.478 -9.148 9.000 1.00 93.00 189 LYS A N 1
ATOM 1439 C CA . LYS A 1 189 ? -10.723 -10.391 9.170 1.00 93.00 189 LYS A CA 1
ATOM 1440 C C . LYS A 1 189 ? -9.466 -10.162 9.988 1.00 93.00 189 LYS A C 1
ATOM 1442 O O . LYS A 1 189 ? -9.252 -10.886 10.949 1.00 93.00 189 LYS A O 1
ATOM 1447 N N . LEU A 1 190 ? -8.714 -9.106 9.687 1.00 92.50 190 LEU A N 1
ATOM 1448 C CA . LEU A 1 190 ? -7.526 -8.725 10.449 1.00 92.50 190 LEU A CA 1
ATOM 1449 C C . LEU A 1 190 ? -7.854 -8.442 11.917 1.00 92.50 190 LEU A C 1
ATOM 1451 O O . LEU A 1 190 ? -7.184 -8.958 12.803 1.00 92.50 190 LEU A O 1
ATOM 1455 N N . VAL A 1 191 ? -8.927 -7.691 12.180 1.00 89.12 191 VAL A N 1
ATOM 1456 C CA . VAL A 1 191 ? -9.408 -7.420 13.547 1.00 89.12 191 VAL A CA 1
ATOM 1457 C C . VAL A 1 191 ? -9.810 -8.705 14.274 1.00 89.12 191 VAL A C 1
ATOM 1459 O O . VAL A 1 191 ? -9.622 -8.818 15.481 1.00 89.12 191 VAL A O 1
ATOM 1462 N N . ALA A 1 192 ? -10.365 -9.677 13.552 1.00 88.56 192 ALA A N 1
ATOM 1463 C CA . ALA A 1 192 ? -10.770 -10.966 14.100 1.00 88.56 192 ALA A CA 1
ATOM 1464 C C . ALA A 1 192 ? -9.653 -12.031 14.089 1.00 88.56 192 ALA A C 1
ATOM 1466 O O . ALA A 1 192 ? -9.929 -13.175 14.444 1.00 88.56 192 ALA A O 1
ATOM 1467 N N . ASN A 1 193 ? -8.429 -11.683 13.671 1.00 88.88 193 ASN A N 1
ATOM 1468 C CA . ASN A 1 193 ? -7.317 -12.613 13.443 1.00 88.88 193 ASN A CA 1
ATOM 1469 C C . ASN A 1 193 ? -7.676 -13.805 12.524 1.00 88.88 193 ASN A C 1
ATOM 1471 O O . ASN A 1 193 ? -7.295 -14.952 12.756 1.00 88.88 193 ASN A O 1
ATOM 1475 N N . ILE A 1 194 ? -8.455 -13.532 11.478 1.00 91.81 194 ILE A N 1
ATOM 1476 C CA . ILE A 1 194 ? -8.845 -14.480 10.430 1.00 91.81 194 ILE A CA 1
ATOM 1477 C C . ILE A 1 194 ? -7.974 -14.233 9.195 1.00 91.81 194 ILE A C 1
ATOM 1479 O O . ILE A 1 194 ? -7.628 -13.091 8.888 1.00 91.81 194 ILE A O 1
ATOM 1483 N N . ALA A 1 195 ? -7.659 -15.304 8.462 1.00 90.62 195 ALA A N 1
ATOM 1484 C CA . ALA A 1 195 ? -6.932 -15.223 7.200 1.00 90.62 195 ALA A CA 1
ATOM 1485 C C . ALA A 1 195 ? -7.598 -14.229 6.209 1.00 90.62 195 ALA A C 1
ATOM 1487 O O . ALA A 1 195 ? -8.817 -14.305 6.007 1.00 90.62 195 ALA A O 1
ATOM 1488 N N . PRO A 1 196 ? -6.825 -13.311 5.597 1.00 93.31 196 PRO A N 1
ATOM 1489 C CA . PRO A 1 196 ? -7.285 -12.404 4.541 1.00 93.31 196 PRO A CA 1
ATOM 1490 C C . PRO A 1 196 ? -7.909 -13.120 3.331 1.00 93.31 196 PRO A C 1
ATOM 1492 O O . PRO A 1 196 ? -7.686 -14.310 3.122 1.00 93.31 196 PRO A O 1
ATOM 1495 N N . GLU A 1 197 ? -8.694 -12.395 2.527 1.00 89.25 197 GLU A N 1
ATOM 1496 C CA . GLU A 1 197 ? -9.186 -12.905 1.223 1.00 89.25 197 GLU A CA 1
ATOM 1497 C C . GLU A 1 197 ? -8.194 -12.677 0.098 1.00 89.25 197 GLU A C 1
ATOM 1499 O O . GLU A 1 197 ? -8.175 -13.430 -0.874 1.00 89.25 197 GLU A O 1
ATOM 1504 N N . ASN A 1 198 ? -7.436 -11.594 0.220 1.00 93.44 198 ASN A N 1
ATOM 1505 C CA . ASN A 1 198 ? -6.508 -11.147 -0.792 1.00 93.44 198 ASN A CA 1
ATOM 1506 C C . ASN A 1 198 ? -5.137 -11.768 -0.594 1.00 93.44 198 ASN A C 1
ATOM 1508 O O . ASN A 1 198 ? -4.746 -12.150 0.512 1.00 93.44 198 ASN A O 1
ATOM 1512 N N . ASP A 1 199 ? -4.413 -11.809 -1.701 1.00 93.25 199 ASP A N 1
ATOM 1513 C CA . ASP A 1 199 ? -3.015 -12.179 -1.707 1.00 93.25 199 ASP A CA 1
ATOM 1514 C C . ASP A 1 199 ? -2.184 -11.166 -0.894 1.00 93.25 199 ASP A C 1
ATOM 1516 O O . ASP A 1 199 ? -2.538 -9.981 -0.863 1.00 93.25 199 ASP A O 1
ATOM 1520 N N . PRO A 1 200 ? -1.075 -11.586 -0.250 1.00 94.38 200 PRO A N 1
ATOM 1521 C CA . PRO A 1 200 ? -0.330 -10.710 0.653 1.00 94.38 200 PRO A CA 1
ATOM 1522 C C . PRO A 1 200 ? 0.165 -9.416 0.010 1.00 94.38 200 PRO A C 1
ATOM 1524 O O . PRO A 1 200 ? 0.132 -8.365 0.648 1.00 94.38 200 PRO A O 1
ATOM 1527 N N . LEU A 1 201 ? 0.572 -9.473 -1.261 1.00 96.00 201 LEU A N 1
ATOM 1528 C CA . LEU A 1 201 ? 0.846 -8.304 -2.087 1.00 96.00 201 LEU A CA 1
ATOM 1529 C C . LEU A 1 201 ? 0.092 -8.400 -3.410 1.00 96.00 201 LEU A C 1
ATOM 1531 O O . LEU A 1 201 ? 0.077 -9.430 -4.086 1.00 96.00 201 LEU A O 1
ATOM 1535 N N . GLU A 1 202 ? -0.467 -7.272 -3.825 1.00 96.06 202 GLU A N 1
ATOM 1536 C CA . GLU A 1 202 ? -1.181 -7.124 -5.084 1.00 96.06 202 GLU A CA 1
ATOM 1537 C C . GLU A 1 202 ? -0.795 -5.801 -5.750 1.00 96.06 202 GLU A C 1
ATOM 1539 O O . GLU A 1 202 ? -0.529 -4.792 -5.087 1.00 96.06 202 GLU A O 1
ATOM 1544 N N . ILE A 1 203 ? -0.797 -5.788 -7.081 1.00 95.12 203 ILE A N 1
ATOM 1545 C CA . ILE A 1 203 ? -0.544 -4.591 -7.879 1.00 95.12 203 ILE A CA 1
ATOM 1546 C C . ILE A 1 203 ? -1.623 -4.349 -8.927 1.00 95.12 203 ILE A C 1
ATOM 1548 O O . ILE A 1 203 ? -2.342 -5.254 -9.356 1.00 95.12 203 ILE A O 1
ATOM 1552 N N . THR A 1 204 ? -1.681 -3.106 -9.387 1.00 93.50 204 THR A N 1
ATOM 1553 C CA . THR A 1 204 ? -2.473 -2.691 -10.540 1.00 93.50 204 THR A CA 1
ATOM 1554 C C . THR A 1 204 ? -1.774 -1.554 -11.285 1.00 93.50 204 THR A C 1
ATOM 1556 O O . THR A 1 204 ? -1.055 -0.754 -10.685 1.00 93.50 204 THR A O 1
ATOM 1559 N N . VAL A 1 205 ? -1.987 -1.477 -12.598 1.00 89.69 205 VAL A N 1
ATOM 1560 C CA . VAL A 1 205 ? -1.473 -0.405 -13.477 1.00 89.69 205 VAL A CA 1
ATOM 1561 C C . VAL A 1 205 ? -2.593 0.463 -14.058 1.00 89.69 205 VAL A C 1
ATOM 1563 O O . VAL A 1 205 ? -2.329 1.389 -14.812 1.00 89.69 205 VAL A O 1
ATOM 1566 N N . ASP A 1 206 ? -3.847 0.167 -13.710 1.00 87.69 206 ASP A N 1
ATOM 1567 C CA . ASP A 1 206 ? -5.035 0.882 -14.191 1.00 87.69 206 ASP A CA 1
ATOM 1568 C C . ASP A 1 206 ? -6.061 1.175 -13.077 1.00 87.69 206 ASP A C 1
ATOM 1570 O O . ASP A 1 206 ? -7.105 1.783 -13.330 1.00 87.69 206 ASP A O 1
ATOM 1574 N N . GLY A 1 207 ? -5.793 0.730 -11.844 1.00 88.81 207 GLY A N 1
ATOM 1575 C CA . GLY A 1 207 ? -6.708 0.864 -10.711 1.00 88.81 207 GLY A CA 1
ATOM 1576 C C . GLY A 1 207 ? -7.923 -0.066 -10.784 1.00 88.81 207 GLY A C 1
ATOM 1577 O O . GLY A 1 207 ? -8.884 0.151 -10.052 1.00 88.81 207 GLY A O 1
ATOM 1578 N N . ARG A 1 208 ? -7.932 -1.059 -11.682 1.00 89.62 208 ARG A N 1
ATOM 1579 C CA . ARG A 1 208 ? -9.082 -1.949 -11.926 1.00 89.62 208 ARG A CA 1
ATOM 1580 C C . ARG A 1 208 ? -8.672 -3.413 -11.965 1.00 89.62 208 ARG A C 1
ATOM 1582 O O . ARG A 1 208 ? -9.257 -4.250 -11.280 1.00 89.62 208 ARG A O 1
ATOM 1589 N N . LYS A 1 209 ? -7.669 -3.743 -12.773 1.00 91.00 209 LYS A N 1
ATOM 1590 C CA . LYS A 1 209 ? -7.159 -5.101 -12.909 1.00 91.00 209 LYS A CA 1
ATOM 1591 C C . LYS A 1 209 ? -6.158 -5.373 -11.796 1.00 91.00 209 LYS A C 1
ATOM 1593 O O . LYS A 1 209 ? -5.089 -4.767 -11.750 1.00 91.00 209 LYS A O 1
ATOM 1598 N N . THR A 1 210 ? -6.517 -6.306 -10.922 1.00 93.62 210 THR A N 1
ATOM 1599 C CA . THR A 1 210 ? -5.656 -6.768 -9.830 1.00 93.62 210 THR A CA 1
ATOM 1600 C C . THR A 1 210 ? -4.770 -7.907 -10.310 1.00 93.62 210 THR A C 1
ATOM 1602 O O . THR A 1 210 ? -5.250 -8.825 -10.979 1.00 93.62 210 THR A O 1
ATOM 1605 N N . MET A 1 211 ? -3.490 -7.849 -9.963 1.00 93.00 211 MET A N 1
ATOM 1606 C CA . MET A 1 211 ? -2.519 -8.916 -10.179 1.00 93.00 211 MET A CA 1
ATOM 1607 C C . MET A 1 211 ? -1.837 -9.231 -8.853 1.00 93.00 211 MET A C 1
ATOM 1609 O O . MET A 1 211 ? -1.379 -8.314 -8.175 1.00 93.00 211 MET A O 1
ATOM 1613 N N . SER A 1 212 ? -1.733 -10.510 -8.507 1.00 93.19 212 SER A N 1
ATOM 1614 C CA . SER A 1 212 ? -0.917 -10.966 -7.380 1.00 93.19 212 SER A CA 1
ATOM 1615 C C . SER A 1 212 ? 0.543 -10.593 -7.626 1.00 93.19 212 SER A C 1
ATOM 1617 O O . SER A 1 212 ? 1.027 -10.730 -8.754 1.00 93.19 212 SER A O 1
ATOM 1619 N N . LEU A 1 213 ? 1.242 -10.123 -6.597 1.00 93.50 213 LEU A N 1
ATOM 1620 C CA . LEU A 1 213 ? 2.656 -9.772 -6.663 1.00 93.50 213 LEU A CA 1
ATOM 1621 C C . LEU A 1 213 ? 3.478 -10.759 -5.838 1.00 93.50 213 LEU A C 1
ATOM 1623 O O . LEU A 1 213 ? 3.403 -10.774 -4.616 1.00 93.50 213 LEU A O 1
ATOM 1627 N N . MET A 1 214 ? 4.319 -11.534 -6.517 1.00 91.94 214 MET A N 1
ATOM 1628 C CA . MET A 1 214 ? 5.318 -12.381 -5.872 1.00 91.94 214 MET A CA 1
ATOM 1629 C C . MET A 1 214 ? 6.628 -11.616 -5.743 1.00 91.94 214 MET A C 1
ATOM 1631 O O . MET A 1 214 ? 7.165 -11.136 -6.742 1.00 91.94 214 MET A O 1
ATOM 1635 N N . VAL A 1 215 ? 7.176 -11.527 -4.535 1.00 92.12 215 VAL A N 1
ATOM 1636 C CA . VAL A 1 215 ? 8.499 -10.936 -4.321 1.00 92.12 215 VAL A CA 1
ATOM 1637 C C . VAL A 1 215 ? 9.550 -12.040 -4.318 1.00 92.12 215 VAL A C 1
ATOM 1639 O O . VAL A 1 215 ? 9.396 -13.057 -3.643 1.00 92.12 215 VAL A O 1
ATOM 1642 N N . LYS A 1 216 ? 10.634 -11.839 -5.067 1.00 90.38 216 LYS A N 1
ATOM 1643 C CA . LYS A 1 216 ? 11.786 -12.743 -5.071 1.00 90.38 216 LYS A CA 1
ATOM 1644 C C . LYS A 1 216 ? 13.069 -11.955 -4.882 1.00 90.38 216 LYS A C 1
ATOM 1646 O O . LYS A 1 216 ? 13.281 -10.944 -5.541 1.00 90.38 216 LYS A O 1
ATOM 1651 N N . GLU A 1 217 ? 13.947 -12.456 -4.031 1.00 88.50 217 GLU A N 1
ATOM 1652 C CA . GLU A 1 217 ? 15.305 -11.939 -3.913 1.00 88.50 217 GLU A CA 1
ATOM 1653 C C . GLU A 1 217 ? 16.218 -12.652 -4.901 1.00 88.50 217 GLU A C 1
ATOM 1655 O O . GLU A 1 217 ? 16.246 -13.885 -4.977 1.00 88.50 217 GLU A O 1
ATOM 1660 N N . SER A 1 218 ? 16.957 -11.859 -5.665 1.00 84.81 218 SER A N 1
ATOM 1661 C CA . SER A 1 218 ? 18.050 -12.346 -6.488 1.00 84.81 218 SER A CA 1
ATOM 1662 C C . SER A 1 218 ? 19.366 -12.237 -5.733 1.00 84.81 218 SER A C 1
ATOM 1664 O O . SER A 1 218 ? 19.520 -11.439 -4.810 1.00 84.81 218 SER A O 1
ATOM 1666 N N . GLY A 1 219 ? 20.315 -13.093 -6.113 1.00 80.44 219 GLY A N 1
ATOM 1667 C CA . GLY A 1 219 ? 21.667 -13.068 -5.568 1.00 80.44 219 GLY A CA 1
ATOM 1668 C C . GLY A 1 219 ? 22.466 -11.846 -6.058 1.00 80.44 219 GLY A C 1
ATOM 1669 O O . GLY A 1 219 ? 21.904 -10.784 -6.317 1.00 80.44 219 GLY A O 1
ATOM 1670 N N . PRO A 1 220 ? 23.792 -11.966 -6.242 1.00 82.81 220 PRO A N 1
ATOM 1671 C CA . PRO A 1 220 ? 24.628 -10.827 -6.637 1.00 82.81 220 PRO A CA 1
ATOM 1672 C C . PRO A 1 220 ? 24.335 -10.301 -8.054 1.00 82.81 220 PRO A C 1
ATOM 1674 O O . PRO A 1 220 ? 24.799 -9.222 -8.412 1.00 82.81 220 PRO A O 1
ATOM 1677 N N . ALA A 1 221 ? 23.583 -11.051 -8.862 1.00 86.19 221 ALA A N 1
ATOM 1678 C CA . ALA A 1 221 ? 23.194 -10.686 -10.214 1.00 86.19 221 ALA A CA 1
ATOM 1679 C C . ALA A 1 221 ? 21.691 -10.884 -10.415 1.00 86.19 221 ALA A C 1
ATOM 1681 O O . ALA A 1 221 ? 21.056 -11.715 -9.764 1.00 86.19 221 ALA A O 1
ATOM 1682 N N . TRP A 1 222 ? 21.146 -10.127 -11.362 1.00 87.00 222 TRP A N 1
ATOM 1683 C CA . TRP A 1 222 ? 19.783 -10.300 -11.839 1.00 87.00 222 TRP A CA 1
ATOM 1684 C C . TRP A 1 222 ? 19.570 -11.704 -12.420 1.00 87.00 222 TRP A C 1
ATOM 1686 O O . TRP A 1 222 ? 20.387 -12.177 -13.210 1.00 87.00 222 TRP A O 1
ATOM 1696 N N . SER A 1 223 ? 18.448 -12.331 -12.078 1.00 87.38 223 SER A N 1
ATOM 1697 C CA . SER A 1 223 ? 18.020 -13.604 -12.654 1.00 87.38 223 SER A CA 1
ATOM 1698 C C . SER A 1 223 ? 17.706 -13.443 -14.146 1.00 87.38 223 SER A C 1
ATOM 1700 O O . SER A 1 223 ? 17.223 -12.390 -14.588 1.00 87.38 223 SER A O 1
ATOM 1702 N N . ASP A 1 224 ? 17.926 -14.504 -14.930 1.00 84.62 224 ASP A N 1
ATOM 1703 C CA . ASP A 1 224 ? 17.373 -14.571 -16.282 1.00 84.62 224 ASP A CA 1
ATOM 1704 C C . A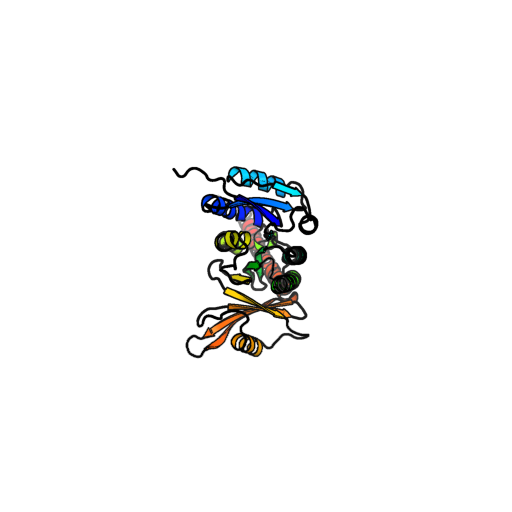SP A 1 224 ? 15.832 -14.583 -16.196 1.00 84.62 224 ASP A C 1
ATOM 1706 O O . ASP A 1 224 ? 15.266 -15.397 -15.459 1.00 84.62 224 ASP A O 1
ATOM 1710 N N . PRO A 1 225 ? 15.113 -13.707 -16.926 1.00 82.62 225 PRO A N 1
ATOM 1711 C CA . PRO A 1 225 ? 13.657 -13.632 -16.829 1.00 82.62 225 PRO A CA 1
ATOM 1712 C C . PRO A 1 225 ? 12.938 -14.935 -17.195 1.00 82.62 225 PRO A C 1
ATOM 1714 O O . PRO A 1 225 ? 11.879 -15.219 -16.638 1.00 82.62 225 PRO A O 1
ATOM 1717 N N . SER A 1 226 ? 13.485 -15.727 -18.123 1.00 80.31 226 SER A N 1
ATOM 1718 C CA . SER A 1 226 ? 12.874 -16.989 -18.551 1.00 80.31 226 SER A CA 1
ATOM 1719 C C . SER A 1 226 ? 13.060 -18.072 -17.493 1.00 80.31 226 SER A C 1
ATOM 1721 O O . SER A 1 226 ? 12.137 -18.847 -17.238 1.00 80.31 226 SER A O 1
ATOM 1723 N N . GLU A 1 227 ? 14.229 -18.115 -16.855 1.00 85.31 227 GLU A N 1
ATOM 1724 C CA . GLU A 1 227 ? 14.489 -18.985 -15.705 1.00 85.31 227 GLU A CA 1
ATOM 1725 C C . GLU A 1 227 ? 13.646 -18.586 -14.493 1.00 85.31 227 GLU A C 1
ATOM 1727 O O . GLU A 1 227 ? 13.038 -19.447 -13.860 1.00 85.31 227 GLU A O 1
ATOM 1732 N N . LEU A 1 228 ? 13.531 -17.285 -14.215 1.00 84.50 228 LEU A N 1
ATOM 1733 C CA . LEU A 1 228 ? 12.677 -16.743 -13.160 1.00 84.50 228 LEU A CA 1
ATOM 1734 C C . LEU A 1 228 ? 11.211 -17.143 -13.366 1.00 84.50 228 LEU A C 1
ATOM 1736 O O . LEU A 1 228 ? 10.570 -17.658 -12.449 1.00 84.50 228 LEU A O 1
ATOM 1740 N N . ALA A 1 229 ? 10.700 -16.938 -14.582 1.00 81.56 229 ALA A N 1
ATOM 1741 C CA . ALA A 1 229 ? 9.341 -17.293 -14.959 1.00 81.56 229 ALA A CA 1
ATOM 1742 C C . ALA A 1 229 ? 9.078 -18.797 -14.808 1.00 81.56 229 ALA A C 1
ATOM 1744 O O . ALA A 1 229 ? 8.027 -19.193 -14.309 1.00 81.56 229 ALA A O 1
ATOM 1745 N N . ARG A 1 230 ? 10.035 -19.635 -15.222 1.00 83.19 230 ARG A N 1
ATOM 1746 C CA . ARG A 1 230 ? 9.939 -21.092 -15.099 1.00 83.19 230 ARG A CA 1
ATOM 1747 C C . ARG A 1 230 ? 9.937 -21.530 -13.638 1.00 83.19 230 ARG A C 1
ATOM 1749 O O . ARG A 1 230 ? 9.017 -22.230 -13.233 1.00 83.19 230 ARG A O 1
ATOM 1756 N N . ALA A 1 231 ? 10.894 -21.047 -12.848 1.00 84.94 231 ALA A N 1
ATOM 1757 C CA . ALA A 1 231 ? 11.038 -21.404 -11.440 1.00 84.94 231 ALA A CA 1
ATOM 1758 C C . ALA A 1 231 ? 9.778 -21.076 -10.624 1.00 84.94 231 ALA A C 1
ATOM 1760 O O . ALA A 1 231 ? 9.375 -21.858 -9.770 1.00 84.94 231 ALA A O 1
ATOM 1761 N N . ILE A 1 232 ? 9.127 -19.945 -10.907 1.00 83.12 232 ILE A N 1
ATOM 1762 C CA . ILE A 1 232 ? 7.897 -19.542 -10.209 1.00 83.12 232 ILE A CA 1
ATOM 1763 C C . ILE A 1 232 ? 6.682 -20.360 -10.643 1.00 83.12 232 ILE A C 1
ATOM 1765 O O . ILE A 1 232 ? 5.800 -20.614 -9.829 1.00 83.12 232 ILE A O 1
ATOM 1769 N N . VAL A 1 233 ? 6.625 -20.808 -11.897 1.00 82.50 233 VAL A N 1
ATOM 1770 C CA . VAL A 1 233 ? 5.561 -21.721 -12.338 1.00 82.50 233 VAL A CA 1
ATOM 1771 C C . VAL A 1 233 ? 5.764 -23.132 -11.780 1.00 82.50 233 VAL A C 1
ATOM 1773 O O . VAL A 1 233 ? 4.781 -23.796 -11.460 1.00 82.50 233 VAL A O 1
ATOM 1776 N N . GLU A 1 234 ? 7.010 -23.588 -11.650 1.00 84.44 234 GLU A N 1
ATOM 1777 C CA . GLU A 1 234 ? 7.353 -24.901 -11.086 1.00 84.44 234 GLU A CA 1
ATOM 1778 C C . GLU A 1 234 ? 7.160 -24.949 -9.563 1.00 84.44 234 GLU A C 1
ATOM 1780 O O . GLU A 1 234 ? 6.668 -25.945 -9.031 1.00 84.44 234 GLU A O 1
ATOM 1785 N N . HIS A 1 235 ? 7.486 -23.857 -8.868 1.00 83.75 235 HIS A N 1
ATOM 1786 C CA . HIS A 1 235 ? 7.377 -23.729 -7.415 1.00 83.75 235 HIS A CA 1
ATOM 1787 C C . HIS A 1 235 ? 6.657 -22.430 -7.026 1.00 83.75 235 HIS A C 1
ATOM 1789 O O . HIS A 1 235 ? 7.282 -21.496 -6.513 1.00 83.75 235 HIS A O 1
ATOM 1795 N N . PRO A 1 236 ? 5.340 -22.344 -7.277 1.00 79.44 236 PRO A N 1
ATOM 1796 C CA . PRO A 1 236 ? 4.589 -21.136 -6.988 1.00 79.44 236 PRO A CA 1
ATOM 1797 C C . PRO A 1 236 ? 4.467 -20.923 -5.477 1.00 79.44 236 PRO A C 1
ATOM 1799 O O . PRO A 1 236 ? 4.026 -21.811 -4.749 1.00 79.44 236 PRO A O 1
ATOM 1802 N N . LEU A 1 237 ? 4.813 -19.719 -5.011 1.00 76.69 237 LEU A N 1
ATOM 1803 C CA . LEU A 1 237 ? 4.609 -19.305 -3.614 1.00 76.69 237 LEU A CA 1
ATOM 1804 C C . LEU A 1 237 ? 3.127 -19.055 -3.290 1.00 76.69 237 LEU A C 1
ATOM 1806 O O . LEU A 1 237 ? 2.744 -19.009 -2.126 1.00 76.69 237 LEU A O 1
ATOM 1810 N N . MET A 1 238 ? 2.294 -18.909 -4.322 1.00 78.25 238 MET A N 1
ATOM 1811 C CA . MET A 1 238 ? 0.856 -18.676 -4.223 1.00 78.25 238 MET A CA 1
ATOM 1812 C C . MET A 1 238 ? 0.130 -19.238 -5.456 1.00 78.25 238 MET A C 1
ATOM 1814 O O . MET A 1 238 ? 0.753 -19.376 -6.511 1.00 78.25 238 MET A O 1
ATOM 1818 N N . PRO A 1 239 ? -1.174 -19.554 -5.379 1.00 81.19 239 PRO A N 1
ATOM 1819 C CA . PRO A 1 239 ? -1.898 -20.165 -6.492 1.00 81.19 239 PRO A CA 1
ATOM 1820 C C . PRO A 1 239 ? -1.854 -19.329 -7.783 1.00 81.19 239 PRO A C 1
ATOM 1822 O O . PRO A 1 239 ? -2.368 -18.215 -7.843 1.00 81.19 239 PRO A O 1
ATOM 1825 N N . ILE A 1 240 ? -1.303 -19.894 -8.863 1.00 82.88 240 ILE A N 1
ATOM 1826 C CA . ILE A 1 240 ? -1.294 -19.245 -10.182 1.00 82.88 240 ILE A CA 1
ATOM 1827 C C . ILE A 1 240 ? -2.500 -19.711 -10.997 1.00 82.88 240 ILE A C 1
ATOM 1829 O O . ILE A 1 240 ? -2.617 -20.879 -11.372 1.00 82.88 240 ILE A O 1
ATOM 1833 N N . THR A 1 241 ? -3.388 -18.776 -11.336 1.00 84.00 241 THR A N 1
ATOM 1834 C CA . THR A 1 241 ? -4.530 -19.064 -12.213 1.00 84.00 241 THR A CA 1
ATOM 1835 C C . THR A 1 241 ? -4.118 -18.968 -13.682 1.00 84.00 241 THR A C 1
ATOM 1837 O O . THR A 1 241 ? -3.684 -17.917 -14.156 1.00 84.00 241 THR A O 1
ATOM 1840 N N . ARG A 1 242 ? -4.303 -20.052 -14.445 1.00 83.88 242 ARG A N 1
ATOM 1841 C CA . ARG A 1 242 ? -4.033 -20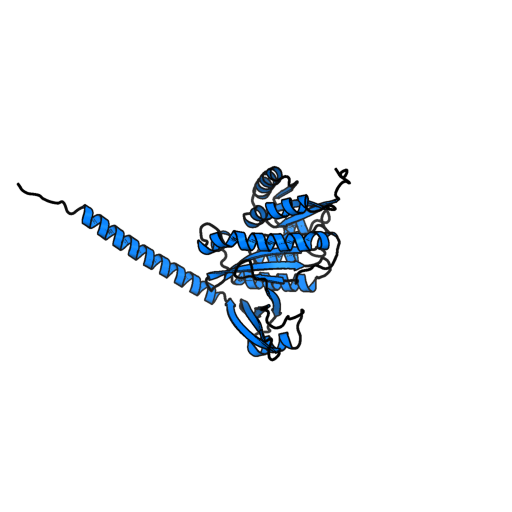.057 -15.893 1.00 83.88 242 ARG A CA 1
ATOM 1842 C C . ARG A 1 242 ? -4.880 -19.010 -16.623 1.00 83.88 242 ARG A C 1
ATOM 1844 O O . ARG A 1 242 ? -6.050 -18.807 -16.313 1.00 83.88 242 ARG A O 1
ATOM 1851 N N . GLY A 1 243 ? -4.288 -18.353 -17.618 1.00 82.00 243 GLY A N 1
ATOM 1852 C CA . GLY A 1 243 ? -4.924 -17.289 -18.401 1.00 82.00 243 GLY A CA 1
ATOM 1853 C C . GLY A 1 243 ? -5.051 -15.948 -17.670 1.00 82.00 243 GLY A C 1
ATOM 1854 O O . GLY A 1 243 ? -5.523 -14.979 -18.270 1.00 82.00 243 GLY A O 1
ATOM 1855 N N . ARG A 1 244 ? -4.617 -15.853 -16.409 1.00 84.50 244 ARG A N 1
ATOM 1856 C CA . ARG A 1 244 ? -4.550 -14.592 -15.664 1.00 84.50 244 ARG A CA 1
ATOM 1857 C C . ARG A 1 244 ? -3.117 -14.088 -15.582 1.00 84.50 244 ARG A C 1
ATOM 1859 O O . ARG A 1 244 ? -2.167 -14.868 -15.657 1.00 84.50 244 ARG A O 1
ATOM 1866 N N . ASP A 1 245 ? -3.005 -12.770 -15.486 1.00 88.12 245 ASP A N 1
ATOM 1867 C CA . ASP A 1 245 ? -1.718 -12.110 -15.329 1.00 88.12 245 ASP A CA 1
ATOM 1868 C C . ASP A 1 245 ? -1.370 -12.044 -13.843 1.00 88.12 245 ASP A C 1
ATOM 1870 O O . ASP A 1 245 ? -2.252 -11.849 -13.006 1.00 88.12 245 ASP A O 1
ATOM 1874 N N . PHE A 1 246 ? -0.091 -12.195 -13.538 1.00 89.69 246 PHE A N 1
ATOM 1875 C CA . PHE A 1 246 ? 0.486 -12.011 -12.213 1.00 89.69 246 PHE A CA 1
ATOM 1876 C C . PHE A 1 246 ? 1.817 -11.273 -12.353 1.00 89.69 246 PHE A C 1
ATOM 1878 O O . PHE A 1 246 ? 2.388 -11.193 -13.446 1.00 89.69 246 PHE A O 1
ATOM 1885 N N . ALA A 1 247 ? 2.302 -10.716 -11.252 1.00 90.56 247 ALA A N 1
ATOM 1886 C CA . ALA A 1 247 ? 3.506 -9.915 -11.227 1.00 90.56 247 ALA A CA 1
ATOM 1887 C C . ALA A 1 247 ? 4.609 -10.553 -10.385 1.00 90.56 247 ALA A C 1
ATOM 1889 O O . ALA A 1 247 ? 4.341 -11.224 -9.390 1.00 90.56 247 ALA A O 1
ATOM 1890 N N . ILE A 1 248 ? 5.856 -10.301 -10.775 1.00 90.88 248 ILE A N 1
ATOM 1891 C CA . ILE A 1 248 ? 7.037 -10.630 -9.978 1.00 90.88 248 ILE A CA 1
ATOM 1892 C C . ILE A 1 248 ? 7.814 -9.348 -9.715 1.00 90.88 248 ILE A C 1
ATOM 1894 O O . ILE A 1 248 ? 8.193 -8.658 -10.662 1.00 90.88 248 ILE A O 1
ATOM 1898 N N . GLY A 1 249 ? 8.055 -9.062 -8.439 1.00 91.38 249 GLY A N 1
ATOM 1899 C CA . GLY A 1 249 ? 8.986 -8.049 -7.969 1.00 91.38 249 GLY A CA 1
ATOM 1900 C C . GLY A 1 249 ? 10.304 -8.706 -7.587 1.00 91.38 249 GLY A C 1
ATOM 1901 O O . GLY A 1 249 ? 10.425 -9.301 -6.520 1.00 91.38 249 GLY A O 1
ATOM 1902 N N . GLU A 1 250 ? 11.290 -8.624 -8.469 1.00 91.88 250 GLU A N 1
ATOM 1903 C CA . GLU A 1 250 ? 12.633 -9.140 -8.231 1.00 91.88 250 GLU A CA 1
ATOM 1904 C C . GLU A 1 250 ? 13.477 -8.064 -7.536 1.00 91.88 250 GLU A C 1
ATOM 1906 O O . GLU A 1 250 ? 13.686 -6.989 -8.095 1.00 91.88 250 GLU A O 1
ATOM 1911 N N . ILE A 1 251 ? 13.967 -8.335 -6.328 1.00 91.62 251 ILE A N 1
ATOM 1912 C CA . ILE A 1 251 ? 14.929 -7.479 -5.626 1.00 91.62 251 ILE A CA 1
ATOM 1913 C C . ILE A 1 251 ? 16.327 -7.873 -6.104 1.00 91.62 251 ILE A C 1
ATOM 1915 O O . ILE A 1 251 ? 16.757 -9.004 -5.884 1.00 91.62 251 ILE A O 1
ATOM 1919 N N . GLY A 1 252 ? 17.022 -6.951 -6.767 1.00 87.25 252 G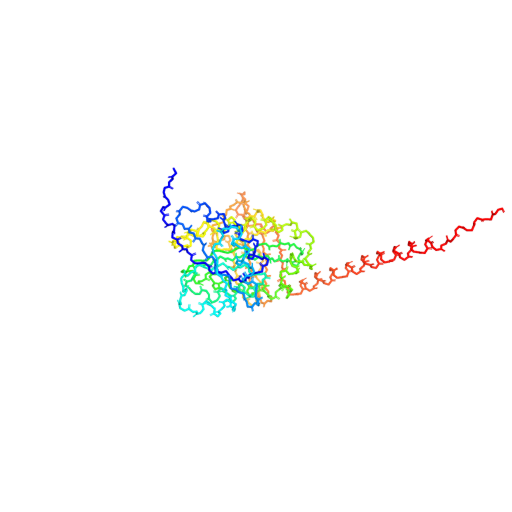LY A N 1
ATOM 1920 C CA . GLY A 1 252 ? 18.360 -7.170 -7.316 1.00 87.25 252 GLY A CA 1
ATOM 1921 C C . GLY A 1 252 ? 19.443 -6.316 -6.649 1.00 87.25 252 GLY A C 1
ATOM 1922 O O . GLY A 1 252 ? 19.172 -5.608 -5.674 1.00 87.25 252 GLY A O 1
ATOM 1923 N N . PRO A 1 253 ? 20.680 -6.351 -7.180 1.00 82.69 253 PRO A N 1
ATOM 1924 C CA . PRO A 1 253 ? 21.833 -5.675 -6.578 1.00 82.69 253 PRO A CA 1
ATOM 1925 C C . PRO A 1 253 ? 21.684 -4.146 -6.523 1.00 82.69 253 PRO A C 1
ATOM 1927 O O . PRO A 1 253 ? 22.137 -3.506 -5.574 1.00 82.69 253 PRO A O 1
ATOM 1930 N N . ASP A 1 254 ? 21.024 -3.555 -7.517 1.00 79.75 254 ASP A N 1
ATOM 1931 C CA . ASP A 1 254 ? 20.912 -2.109 -7.713 1.00 79.75 254 ASP A CA 1
ATOM 1932 C C . ASP A 1 254 ? 19.466 -1.585 -7.697 1.00 79.75 254 ASP A C 1
ATOM 1934 O O . ASP A 1 254 ? 19.248 -0.381 -7.848 1.00 79.75 254 ASP A O 1
ATOM 1938 N N . GLY A 1 255 ? 18.462 -2.439 -7.462 1.00 81.38 255 GLY A N 1
ATOM 1939 C CA . GLY A 1 255 ? 17.070 -2.000 -7.512 1.00 81.38 255 GLY A CA 1
ATOM 1940 C C . GLY A 1 255 ? 16.016 -3.093 -7.425 1.00 81.38 255 GLY A C 1
ATOM 1941 O O . GLY A 1 255 ? 16.210 -4.132 -6.798 1.00 81.38 255 GLY A O 1
ATOM 1942 N N . VAL A 1 256 ? 14.885 -2.830 -8.079 1.00 86.81 256 VAL A N 1
ATOM 1943 C CA . VAL A 1 256 ? 13.755 -3.752 -8.216 1.00 86.81 256 VAL A CA 1
ATOM 1944 C C . VAL A 1 256 ? 13.461 -3.925 -9.698 1.00 86.81 256 VAL A C 1
ATOM 1946 O O . VAL A 1 256 ? 13.480 -2.969 -10.462 1.00 86.81 256 VAL A O 1
ATOM 1949 N N . ARG A 1 257 ? 13.155 -5.138 -10.136 1.00 85.75 257 ARG A N 1
ATOM 1950 C CA . ARG A 1 257 ? 12.668 -5.392 -11.489 1.00 85.75 257 ARG A CA 1
ATOM 1951 C C . ARG A 1 257 ? 11.266 -5.961 -11.415 1.00 85.75 257 ARG A C 1
ATOM 1953 O O . ARG A 1 257 ? 11.017 -6.922 -10.696 1.00 85.75 257 ARG A O 1
ATOM 1960 N N . MET A 1 258 ? 10.356 -5.358 -12.170 1.00 86.31 258 MET A N 1
ATOM 1961 C CA . MET A 1 258 ? 8.967 -5.782 -12.238 1.00 86.31 258 MET A CA 1
ATOM 1962 C C . MET A 1 258 ? 8.724 -6.553 -13.531 1.00 86.31 258 MET A C 1
ATOM 1964 O O . MET A 1 258 ? 9.025 -6.096 -14.638 1.00 86.31 258 MET A O 1
ATOM 1968 N N . HIS A 1 259 ? 8.132 -7.729 -13.396 1.00 85.75 259 HIS A N 1
ATOM 1969 C CA . HIS A 1 259 ? 7.719 -8.560 -14.517 1.00 85.75 259 HIS A CA 1
ATOM 1970 C C . HIS A 1 259 ? 6.219 -8.788 -14.447 1.00 85.75 259 HIS A C 1
ATOM 1972 O O . HIS A 1 259 ? 5.713 -9.111 -13.378 1.00 85.75 259 HIS A O 1
ATOM 1978 N N . VAL A 1 260 ? 5.524 -8.679 -15.578 1.00 86.38 260 VAL A N 1
ATOM 1979 C CA . VAL A 1 260 ? 4.135 -9.129 -15.712 1.00 86.38 260 VAL A CA 1
ATOM 1980 C C . VAL A 1 260 ? 4.128 -10.375 -16.577 1.00 86.38 260 VAL A C 1
ATOM 1982 O O . VAL A 1 260 ? 4.563 -10.363 -17.734 1.00 86.38 260 VAL A O 1
ATOM 1985 N N . LEU A 1 261 ? 3.631 -11.461 -16.006 1.00 85.25 261 LEU A N 1
ATOM 1986 C CA . LEU A 1 261 ? 3.631 -12.777 -16.614 1.00 85.25 261 LEU A CA 1
ATOM 1987 C C . LEU A 1 261 ? 2.216 -13.305 -16.707 1.00 85.25 261 LEU A C 1
ATOM 1989 O O . LEU A 1 261 ? 1.334 -12.942 -15.935 1.00 85.25 261 LEU A O 1
ATOM 1993 N N . ARG A 1 262 ? 2.027 -14.226 -17.642 1.00 85.88 262 ARG A N 1
ATOM 1994 C CA . ARG A 1 262 ? 0.804 -14.997 -17.799 1.00 85.88 262 ARG A CA 1
ATOM 1995 C C . ARG A 1 262 ? 1.167 -16.449 -18.017 1.00 85.88 262 ARG A C 1
ATOM 1997 O O . ARG A 1 262 ? 1.930 -16.769 -18.925 1.00 85.88 262 ARG A O 1
ATOM 2004 N N . VAL A 1 263 ? 0.563 -17.346 -17.246 1.00 82.19 263 VAL A N 1
ATOM 2005 C CA . VAL A 1 263 ? 0.583 -18.771 -17.595 1.00 82.19 263 VAL A CA 1
ATOM 2006 C C . VAL A 1 263 ? -0.464 -19.004 -18.672 1.00 82.19 263 VAL A C 1
ATOM 2008 O O . VAL A 1 263 ? -1.651 -18.751 -18.454 1.00 82.19 263 VAL A O 1
ATOM 2011 N N . ARG A 1 264 ? -0.044 -19.462 -19.853 1.00 79.88 264 ARG A N 1
ATOM 2012 C CA . ARG A 1 264 ? -0.966 -19.694 -20.970 1.00 79.88 264 ARG A CA 1
ATOM 2013 C C . ARG A 1 264 ? -1.969 -20.791 -20.624 1.00 79.88 264 ARG A C 1
ATOM 2015 O O . ARG A 1 264 ? -1.612 -21.837 -20.087 1.00 79.88 264 ARG A O 1
ATOM 2022 N N . ALA A 1 265 ? -3.233 -20.560 -20.973 1.00 81.50 265 ALA A N 1
ATOM 2023 C CA . ALA A 1 265 ? -4.305 -21.525 -20.739 1.00 81.50 265 ALA A CA 1
ATOM 2024 C C . ALA A 1 265 ? -4.126 -22.818 -21.553 1.00 81.50 265 ALA A C 1
ATOM 2026 O O . ALA A 1 265 ? -4.523 -23.884 -21.092 1.00 81.50 265 ALA A O 1
ATOM 2027 N N . THR A 1 266 ? -3.513 -22.718 -22.735 1.00 80.75 266 THR A N 1
ATOM 2028 C CA . THR A 1 266 ? -3.379 -23.812 -23.703 1.00 80.75 266 THR A CA 1
ATOM 2029 C C . THR A 1 266 ? -2.333 -24.849 -23.308 1.00 80.75 266 THR A C 1
ATOM 2031 O O . THR A 1 266 ? -2.612 -26.039 -23.381 1.00 80.75 266 THR A O 1
ATOM 2034 N N . ASP A 1 267 ? -1.140 -24.414 -22.896 1.00 78.19 267 ASP A N 1
ATOM 2035 C CA . ASP A 1 267 ? 0.005 -25.305 -22.665 1.00 78.19 267 ASP A CA 1
ATOM 2036 C C . ASP A 1 267 ? 0.640 -25.173 -21.276 1.00 78.19 267 ASP A C 1
ATOM 2038 O O . ASP A 1 267 ? 1.630 -25.842 -20.989 1.00 78.19 267 ASP A O 1
ATOM 2042 N N . GLY A 1 268 ? 0.092 -24.318 -20.406 1.00 76.75 268 GLY A N 1
ATOM 2043 C CA . GLY A 1 268 ? 0.598 -24.125 -19.047 1.00 76.75 268 GLY A CA 1
ATOM 2044 C C . GLY A 1 268 ? 1.993 -23.500 -18.977 1.00 76.75 268 GLY A C 1
ATOM 2045 O O . GLY A 1 268 ? 2.561 -23.432 -17.890 1.00 76.75 268 GLY A O 1
ATOM 2046 N N . LYS A 1 269 ? 2.555 -23.029 -20.099 1.00 80.31 269 LYS A N 1
ATOM 2047 C CA . LYS A 1 269 ? 3.874 -22.389 -20.113 1.00 80.31 269 LYS A CA 1
ATOM 2048 C C . LYS A 1 269 ? 3.763 -20.910 -19.732 1.00 80.31 269 LYS A C 1
ATOM 2050 O O . LYS A 1 269 ? 2.792 -20.254 -20.136 1.00 80.31 269 LYS A O 1
ATOM 2055 N N . PRO A 1 270 ? 4.749 -20.358 -19.003 1.00 78.88 270 PRO A N 1
ATOM 2056 C CA . PRO A 1 270 ? 4.802 -18.928 -18.754 1.00 78.88 270 PRO A CA 1
ATOM 2057 C C . PRO A 1 270 ? 5.096 -18.162 -20.047 1.00 78.88 270 PRO A C 1
ATOM 2059 O O . PRO A 1 270 ? 5.932 -18.564 -20.855 1.00 78.88 270 PRO A O 1
ATOM 2062 N N . ALA A 1 271 ? 4.422 -17.031 -20.212 1.00 77.56 271 ALA A N 1
ATOM 2063 C CA . ALA A 1 271 ? 4.750 -15.988 -21.168 1.00 77.56 271 ALA A CA 1
ATOM 2064 C C . ALA A 1 271 ? 4.990 -14.687 -20.395 1.00 77.56 271 ALA A C 1
ATOM 2066 O O . ALA A 1 271 ? 4.219 -14.344 -19.496 1.00 77.56 271 ALA A O 1
ATOM 2067 N N . ILE A 1 272 ? 6.062 -13.974 -20.732 1.00 75.75 272 ILE A N 1
ATOM 2068 C CA . ILE A 1 272 ? 6.343 -12.648 -20.179 1.00 75.75 272 ILE A CA 1
ATOM 2069 C C . ILE A 1 272 ? 5.645 -11.643 -21.091 1.00 75.75 272 ILE A C 1
ATOM 2071 O O . ILE A 1 272 ? 6.039 -11.483 -22.243 1.00 75.75 272 ILE A O 1
ATOM 2075 N N . ASN A 1 273 ? 4.586 -11.008 -20.591 1.00 71.94 273 ASN A N 1
ATOM 2076 C CA . ASN A 1 273 ? 3.783 -10.066 -21.373 1.00 71.94 273 ASN A CA 1
ATOM 2077 C C . ASN A 1 273 ? 4.374 -8.658 -21.333 1.00 71.94 273 ASN A C 1
ATOM 2079 O O . ASN A 1 273 ? 4.313 -7.932 -22.320 1.00 71.94 273 ASN A O 1
ATOM 2083 N N . ALA A 1 274 ? 4.939 -8.275 -20.189 1.00 62.34 274 ALA A N 1
ATOM 2084 C CA . ALA A 1 274 ? 5.612 -7.001 -20.023 1.00 62.34 274 ALA A CA 1
ATOM 2085 C C . ALA A 1 274 ? 6.778 -7.141 -19.046 1.00 62.34 274 ALA A C 1
ATOM 2087 O O . ALA A 1 274 ? 6.745 -7.931 -18.097 1.00 62.34 274 ALA A O 1
ATOM 2088 N N . ARG A 1 275 ? 7.815 -6.343 -19.282 1.00 62.56 275 ARG A N 1
ATOM 2089 C CA . ARG A 1 275 ? 8.961 -6.201 -18.393 1.00 62.56 275 ARG A CA 1
ATOM 2090 C C . ARG A 1 275 ? 9.198 -4.717 -18.179 1.00 62.56 275 ARG A C 1
ATOM 2092 O O . ARG A 1 275 ? 9.430 -3.996 -19.142 1.00 62.56 275 ARG A O 1
ATOM 2099 N N . ALA A 1 276 ? 9.190 -4.303 -16.923 1.00 58.12 276 ALA A N 1
ATOM 2100 C CA . ALA A 1 276 ? 9.674 -3.000 -16.511 1.00 58.12 276 ALA A CA 1
ATOM 2101 C C . ALA A 1 276 ? 10.882 -3.242 -15.608 1.00 58.12 276 ALA A C 1
ATOM 2103 O O . ALA A 1 276 ? 10.754 -3.705 -14.473 1.00 58.12 276 ALA A O 1
ATOM 2104 N N . VAL A 1 277 ? 12.077 -2.987 -16.134 1.00 56.38 277 VAL A N 1
ATOM 2105 C CA . VAL A 1 277 ? 13.238 -2.840 -15.259 1.00 56.38 277 VAL A CA 1
ATOM 2106 C C . VAL A 1 277 ? 13.104 -1.481 -14.585 1.00 56.38 277 VAL A C 1
ATOM 2108 O O . VAL A 1 277 ? 12.663 -0.511 -15.202 1.00 56.38 277 VAL A O 1
ATOM 2111 N N . VAL A 1 278 ? 13.335 -1.462 -13.276 1.00 59.69 278 VAL A N 1
ATOM 2112 C CA . VAL A 1 278 ? 13.243 -0.251 -12.480 1.00 59.69 278 VAL A CA 1
ATOM 2113 C C . VAL A 1 278 ? 14.595 -0.057 -11.811 1.00 59.69 278 VAL A C 1
ATOM 2115 O O . VAL A 1 278 ? 14.862 -0.560 -10.725 1.00 59.69 278 VAL A O 1
ATOM 2118 N N . THR A 1 279 ? 15.491 0.652 -12.487 1.00 58.62 279 THR A N 1
ATOM 2119 C CA . THR A 1 279 ? 16.794 1.041 -11.926 1.00 58.62 279 THR A CA 1
ATOM 2120 C C . THR A 1 279 ? 16.838 2.539 -11.613 1.00 58.62 279 THR A C 1
ATOM 2122 O O . THR A 1 279 ? 16.091 3.330 -12.204 1.00 58.62 279 THR A O 1
ATOM 2125 N N . PRO A 1 280 ? 17.732 2.988 -10.707 1.00 61.78 280 PRO A N 1
ATOM 2126 C CA . PRO A 1 280 ? 17.946 4.415 -10.487 1.00 61.78 280 PRO A CA 1
ATOM 2127 C C . PRO A 1 280 ? 18.414 5.151 -11.752 1.00 61.78 280 PRO A C 1
ATOM 2129 O O . PRO A 1 280 ? 18.265 6.370 -11.840 1.00 61.78 280 PRO A O 1
ATOM 2132 N N . GLU A 1 281 ? 19.049 4.453 -12.696 1.00 62.00 281 GLU A N 1
ATOM 2133 C CA . GLU A 1 281 ? 19.521 5.017 -13.966 1.00 62.00 281 GLU A CA 1
ATOM 2134 C C . GLU A 1 281 ? 18.373 5.240 -14.947 1.00 62.00 281 GLU A C 1
ATOM 2136 O O . GLU A 1 281 ? 18.235 6.348 -15.458 1.00 62.00 281 GLU A O 1
ATOM 2141 N N . GLU A 1 282 ? 17.486 4.259 -15.121 1.00 65.88 282 GLU A N 1
ATOM 2142 C CA . GLU A 1 282 ? 16.296 4.392 -15.972 1.00 65.88 282 GLU A CA 1
ATOM 2143 C C . GLU A 1 282 ? 15.359 5.496 -15.473 1.00 65.88 282 GLU A C 1
ATOM 2145 O O . GLU A 1 282 ? 14.865 6.292 -16.268 1.00 65.88 282 GLU A O 1
ATOM 2150 N N . TYR A 1 283 ? 15.172 5.632 -14.154 1.00 63.75 283 TYR A N 1
ATOM 2151 C CA . TYR A 1 283 ? 14.414 6.758 -13.596 1.00 63.75 283 TYR A CA 1
ATOM 2152 C C . TYR A 1 283 ? 15.069 8.114 -13.868 1.00 63.75 283 TYR A C 1
ATOM 2154 O O . TYR A 1 283 ? 14.376 9.101 -14.127 1.00 63.75 283 TYR A O 1
ATOM 2162 N N . ARG A 1 284 ? 16.402 8.193 -13.777 1.00 65.38 284 ARG A N 1
ATOM 2163 C CA . ARG A 1 284 ? 17.142 9.425 -14.081 1.00 65.38 284 ARG A CA 1
ATOM 2164 C C . ARG A 1 284 ? 17.035 9.774 -15.564 1.00 65.38 284 ARG A C 1
ATOM 2166 O O . ARG A 1 284 ? 16.782 10.937 -15.869 1.00 65.38 284 ARG A O 1
ATOM 2173 N N . ALA A 1 285 ? 17.159 8.786 -16.449 1.00 64.88 285 ALA A N 1
ATOM 2174 C CA . ALA A 1 285 ? 16.984 8.949 -17.888 1.00 64.88 285 ALA A CA 1
ATOM 2175 C C . ALA A 1 285 ? 15.565 9.432 -18.225 1.00 64.88 285 ALA A C 1
ATOM 2177 O O . ALA A 1 285 ? 15.418 10.490 -18.832 1.00 64.88 285 ALA A O 1
ATOM 2178 N N . ALA A 1 286 ? 14.532 8.756 -17.714 1.00 65.12 286 ALA A N 1
ATOM 2179 C CA . ALA A 1 286 ? 13.134 9.118 -17.948 1.00 65.12 286 ALA A CA 1
ATOM 2180 C C . ALA A 1 286 ? 12.796 10.540 -17.460 1.00 65.12 286 ALA A C 1
ATOM 2182 O O . ALA A 1 286 ? 12.111 11.295 -18.147 1.00 65.12 286 ALA A O 1
ATOM 2183 N N . ASN A 1 287 ? 13.311 10.943 -16.292 1.00 67.12 287 ASN A N 1
ATOM 2184 C CA . ASN A 1 287 ? 13.138 12.310 -15.788 1.00 67.12 287 ASN A CA 1
ATOM 2185 C C . ASN A 1 287 ? 13.901 13.350 -16.629 1.00 67.12 287 ASN A C 1
ATOM 2187 O O . ASN A 1 287 ? 13.458 14.495 -16.731 1.00 67.12 287 ASN A O 1
ATOM 2191 N N . SER A 1 288 ? 15.064 12.995 -17.188 1.00 67.19 288 SER A N 1
ATOM 2192 C CA . SER A 1 288 ? 15.831 13.891 -18.064 1.00 67.19 288 SER A CA 1
ATOM 2193 C C . SER A 1 288 ? 15.108 14.109 -19.389 1.00 67.19 288 SER A C 1
ATOM 2195 O O . SER A 1 288 ? 14.934 15.252 -19.804 1.00 67.19 288 SER A O 1
ATOM 2197 N N . GLU A 1 289 ? 14.619 13.034 -20.007 1.00 68.12 289 GLU A N 1
ATOM 2198 C CA . GLU A 1 289 ? 13.842 13.095 -21.247 1.00 68.12 289 GLU A CA 1
ATOM 2199 C C . GLU A 1 289 ? 12.562 13.921 -21.080 1.00 68.12 289 GLU A C 1
ATOM 2201 O O . GLU A 1 289 ? 12.252 14.758 -21.930 1.00 68.12 289 GLU A O 1
ATOM 2206 N N . GLU A 1 290 ? 11.854 13.751 -19.957 1.00 66.06 290 GLU A N 1
ATOM 2207 C CA . GLU A 1 290 ? 10.674 14.549 -19.604 1.00 66.06 290 GLU A CA 1
ATOM 2208 C C . GLU A 1 290 ? 11.025 16.042 -19.506 1.00 66.06 290 GLU A C 1
ATOM 2210 O O . GLU A 1 290 ? 10.385 16.882 -20.144 1.00 66.06 290 GLU A O 1
ATOM 2215 N N . ARG A 1 291 ? 12.095 16.385 -18.777 1.00 65.12 291 ARG A N 1
ATOM 2216 C CA . ARG A 1 291 ? 12.565 17.775 -18.649 1.00 65.12 291 ARG A CA 1
ATOM 2217 C C . ARG A 1 291 ? 12.950 18.383 -19.994 1.00 65.12 291 ARG A C 1
ATOM 2219 O O . ARG A 1 291 ? 12.625 19.543 -20.246 1.00 65.12 291 ARG A O 1
ATOM 2226 N N . ASP A 1 292 ? 13.608 17.621 -20.859 1.00 70.56 292 ASP A N 1
ATOM 2227 C CA . ASP A 1 292 ? 14.008 18.089 -22.186 1.00 70.56 292 ASP A CA 1
ATOM 2228 C C . ASP A 1 292 ? 12.820 18.196 -23.151 1.00 70.56 292 ASP A C 1
ATOM 2230 O O . ASP A 1 292 ? 12.802 19.079 -24.011 1.00 70.56 292 ASP A O 1
ATOM 2234 N N . SER A 1 293 ? 11.795 17.351 -23.008 1.00 69.94 293 SER A N 1
ATOM 2235 C CA . SER A 1 293 ? 10.528 17.490 -23.734 1.00 69.94 293 SER A CA 1
ATOM 2236 C C . SER A 1 293 ? 9.789 18.764 -23.322 1.00 69.94 293 SER A C 1
ATOM 2238 O O . SER A 1 293 ? 9.475 19.589 -24.179 1.00 69.94 293 SER A O 1
ATOM 2240 N N . ILE A 1 294 ? 9.609 18.985 -22.014 1.00 67.50 294 ILE A N 1
ATOM 2241 C CA . ILE A 1 294 ? 8.959 20.190 -21.472 1.00 67.50 294 ILE A CA 1
ATOM 2242 C C . ILE A 1 294 ? 9.724 21.449 -21.895 1.00 67.50 294 ILE A C 1
ATOM 2244 O O . ILE A 1 294 ? 9.120 22.435 -22.317 1.00 67.50 294 ILE A O 1
ATOM 2248 N N . ARG A 1 295 ? 11.064 21.426 -21.849 1.00 67.50 295 ARG A N 1
ATOM 2249 C CA . ARG A 1 295 ? 11.895 22.556 -22.290 1.00 67.50 295 ARG A CA 1
ATOM 2250 C C . ARG A 1 295 ? 11.706 22.856 -23.781 1.00 67.50 295 ARG A C 1
ATOM 2252 O O . ARG A 1 295 ? 11.611 24.026 -24.147 1.00 67.50 295 ARG A O 1
ATOM 2259 N N . ARG A 1 296 ? 11.634 21.831 -24.637 1.00 72.88 296 ARG A N 1
ATOM 2260 C CA . ARG A 1 296 ? 11.382 21.995 -26.082 1.00 72.88 296 ARG A CA 1
ATOM 2261 C C . ARG A 1 296 ? 9.987 22.545 -26.363 1.00 72.88 296 ARG A C 1
ATOM 2263 O O . ARG A 1 296 ? 9.836 23.423 -27.214 1.00 72.88 296 ARG A O 1
ATOM 2270 N N . GLU A 1 297 ? 8.982 22.068 -25.642 1.00 69.75 297 GLU A N 1
ATOM 2271 C CA . GLU A 1 297 ? 7.609 22.547 -25.778 1.00 69.75 297 GLU A CA 1
ATOM 2272 C C . GLU A 1 297 ? 7.481 24.007 -25.325 1.00 69.75 297 GLU A C 1
ATOM 2274 O O . GLU A 1 297 ? 6.980 24.837 -26.082 1.00 69.75 297 GLU A O 1
ATOM 2279 N N . LEU A 1 298 ? 8.053 24.364 -24.169 1.00 67.56 298 LEU A N 1
ATOM 2280 C CA . LEU A 1 298 ? 8.119 25.750 -23.693 1.00 67.56 298 LEU A CA 1
ATOM 2281 C C . LEU A 1 298 ? 8.861 26.660 -24.676 1.00 67.56 298 LEU A C 1
ATOM 2283 O O . LEU A 1 298 ? 8.365 27.740 -24.987 1.00 67.56 298 LEU A O 1
ATOM 2287 N N . ALA A 1 299 ? 9.997 26.226 -25.230 1.00 71.81 299 ALA A N 1
ATOM 2288 C CA . ALA A 1 299 ? 10.718 26.990 -26.249 1.00 71.81 299 ALA A CA 1
ATOM 2289 C C . ALA A 1 299 ? 9.873 27.209 -27.520 1.00 71.81 299 ALA A C 1
ATOM 2291 O O . ALA A 1 299 ? 9.907 28.287 -28.119 1.00 71.81 299 ALA A O 1
ATOM 2292 N N . THR A 1 300 ? 9.064 26.217 -27.903 1.00 72.81 300 THR A N 1
ATOM 2293 C CA . THR A 1 300 ? 8.147 26.300 -29.049 1.00 72.81 300 THR A CA 1
ATOM 2294 C C . THR A 1 300 ? 6.983 27.254 -28.768 1.00 72.81 300 THR A C 1
ATOM 2296 O O . THR A 1 300 ? 6.656 28.091 -29.610 1.00 72.81 30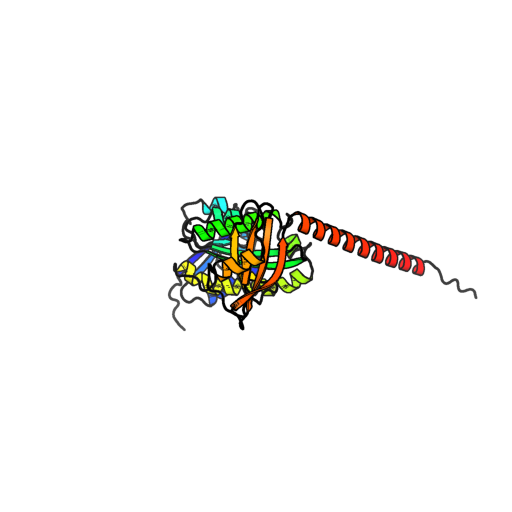0 THR A O 1
ATOM 2299 N N . VAL A 1 301 ? 6.380 27.180 -27.578 1.00 68.19 301 VAL A N 1
ATOM 2300 C CA . VAL A 1 301 ? 5.300 28.081 -27.141 1.00 68.19 301 VAL A CA 1
ATOM 2301 C C . VAL A 1 301 ? 5.805 29.518 -27.011 1.00 68.19 301 VAL A C 1
ATOM 2303 O O . VAL A 1 301 ? 5.155 30.435 -27.508 1.00 68.19 301 VAL A O 1
ATOM 2306 N N . MET A 1 302 ? 6.987 29.730 -26.426 1.00 64.38 302 MET A N 1
ATOM 2307 C CA . MET A 1 302 ? 7.611 31.053 -26.332 1.00 64.38 302 MET A CA 1
ATOM 2308 C C . MET A 1 302 ? 7.952 31.621 -27.710 1.00 64.38 302 MET A C 1
ATOM 2310 O O . MET A 1 302 ? 7.689 32.794 -27.952 1.00 64.38 302 MET A O 1
ATOM 2314 N N . SER A 1 303 ? 8.450 30.800 -28.641 1.00 68.00 303 SER A N 1
ATOM 2315 C CA . SER A 1 303 ? 8.709 31.238 -30.022 1.00 68.00 303 SER A CA 1
ATOM 2316 C C . SER A 1 303 ? 7.418 31.624 -30.754 1.00 68.00 303 SER A C 1
ATOM 2318 O O . SER A 1 303 ? 7.379 32.641 -31.443 1.00 68.00 303 SER A O 1
ATOM 2320 N N . ARG A 1 304 ? 6.327 30.868 -30.563 1.00 60.50 304 ARG A N 1
ATOM 2321 C CA . ARG A 1 304 ? 5.000 31.207 -31.112 1.00 60.50 304 ARG A CA 1
ATOM 2322 C C . ARG A 1 304 ? 4.417 32.477 -30.486 1.00 60.50 304 ARG A C 1
ATOM 2324 O O . ARG A 1 304 ? 3.854 33.294 -31.205 1.00 60.50 304 ARG A O 1
ATOM 2331 N N . SER A 1 305 ? 4.583 32.666 -29.178 1.00 49.00 305 SER A N 1
ATOM 2332 C CA . SER A 1 305 ? 4.141 33.867 -28.458 1.00 49.00 305 SER A CA 1
ATOM 2333 C C . SER A 1 305 ? 4.944 35.113 -28.864 1.00 49.00 305 SER A C 1
ATOM 2335 O O . SER A 1 305 ? 4.371 36.179 -29.092 1.00 49.00 305 SER A O 1
ATOM 2337 N N . ALA A 1 306 ? 6.259 34.974 -29.064 1.00 52.78 306 ALA A N 1
ATOM 2338 C CA . ALA A 1 306 ? 7.116 36.039 -29.581 1.00 52.78 306 ALA A CA 1
ATOM 2339 C C . ALA A 1 306 ? 6.728 36.440 -31.016 1.00 52.78 306 ALA A C 1
ATOM 2341 O O . ALA A 1 306 ? 6.643 37.629 -31.315 1.00 52.78 306 ALA A O 1
ATOM 2342 N N . LEU A 1 307 ? 6.405 35.467 -31.878 1.00 51.94 307 LEU A N 1
ATOM 2343 C CA . LEU A 1 307 ? 5.890 35.730 -33.228 1.00 51.94 307 LEU A CA 1
ATOM 2344 C C . LEU A 1 307 ? 4.510 36.405 -33.205 1.00 51.94 307 LEU A C 1
ATOM 2346 O O . LEU A 1 307 ? 4.289 37.354 -33.952 1.00 51.94 307 LEU A O 1
ATOM 2350 N N . ALA A 1 308 ? 3.599 35.984 -32.323 1.00 47.47 308 ALA A N 1
ATOM 2351 C CA . ALA A 1 308 ? 2.286 36.619 -32.177 1.00 47.47 308 ALA A CA 1
ATOM 2352 C C . ALA A 1 308 ? 2.385 38.068 -31.661 1.00 47.47 308 ALA A C 1
ATOM 2354 O O . ALA A 1 308 ? 1.643 38.938 -32.111 1.00 47.47 308 ALA A O 1
ATOM 2355 N N . THR A 1 309 ? 3.345 38.354 -30.778 1.00 42.19 309 THR A N 1
ATOM 2356 C CA . THR A 1 309 ? 3.599 39.710 -30.260 1.00 42.19 309 THR A CA 1
ATOM 2357 C C . THR A 1 309 ? 4.200 40.635 -31.335 1.00 42.19 309 THR A C 1
ATOM 2359 O O . THR A 1 309 ? 3.876 41.823 -31.381 1.00 42.19 309 THR A O 1
ATOM 2362 N N . LEU A 1 310 ? 5.006 40.090 -32.258 1.00 42.88 310 LEU A N 1
ATOM 2363 C CA . LEU A 1 310 ? 5.555 40.806 -33.423 1.00 42.88 310 LEU A CA 1
ATOM 2364 C C . LEU A 1 310 ? 4.494 41.141 -34.487 1.00 42.88 310 LEU A C 1
ATOM 2366 O O . LEU A 1 310 ? 4.586 42.180 -35.135 1.00 42.88 310 LEU A O 1
ATOM 2370 N N . VAL A 1 311 ? 3.461 40.308 -34.647 1.00 41.00 311 VAL A N 1
ATOM 2371 C CA . VAL A 1 311 ? 2.363 40.564 -35.602 1.00 41.00 311 VAL A CA 1
ATOM 2372 C C . VAL A 1 311 ? 1.408 41.660 -35.104 1.00 41.00 311 VAL A C 1
ATOM 2374 O O . VAL A 1 311 ? 0.859 42.396 -35.916 1.00 41.00 311 VAL A O 1
ATOM 2377 N N . VAL A 1 312 ? 1.254 41.841 -33.787 1.00 40.88 312 VAL A N 1
ATOM 2378 C CA . VAL A 1 312 ? 0.398 42.902 -33.212 1.00 40.88 312 VAL A CA 1
ATOM 2379 C C . VAL A 1 312 ? 1.072 44.287 -33.240 1.00 40.88 312 VAL A C 1
ATOM 2381 O O . VAL A 1 312 ? 0.387 45.303 -33.164 1.00 40.88 312 VAL A O 1
ATOM 2384 N N . THR A 1 313 ? 2.399 44.359 -33.394 1.00 39.56 313 THR A N 1
ATOM 2385 C CA . THR A 1 313 ? 3.155 45.630 -33.429 1.00 39.56 313 THR A CA 1
ATOM 2386 C C . THR A 1 313 ? 3.447 46.168 -34.835 1.00 39.56 313 THR A C 1
ATOM 2388 O O . THR A 1 313 ? 3.910 47.302 -34.959 1.00 39.56 313 THR A O 1
ATOM 2391 N N . LEU A 1 314 ? 3.120 45.431 -35.902 1.00 39.59 314 LEU A N 1
ATOM 2392 C CA . LEU A 1 314 ? 3.106 45.971 -37.265 1.00 39.59 314 LEU A CA 1
ATOM 2393 C C . LEU A 1 314 ? 1.785 46.711 -37.505 1.00 39.59 314 LEU A C 1
ATOM 2395 O O . LEU A 1 314 ? 0.779 46.137 -37.912 1.00 39.59 314 LEU A O 1
ATOM 2399 N N . ALA A 1 315 ? 1.812 48.009 -37.208 1.00 39.81 315 ALA A N 1
ATOM 2400 C CA . ALA A 1 315 ? 0.756 48.954 -37.525 1.00 39.81 315 ALA A CA 1
ATOM 2401 C C . ALA A 1 315 ? 0.333 48.848 -39.003 1.00 39.81 315 ALA A C 1
ATOM 2403 O O . ALA A 1 315 ? 1.149 49.003 -39.914 1.00 39.81 315 ALA A O 1
ATOM 2404 N N . LEU A 1 316 ? -0.967 48.639 -39.228 1.00 38.19 316 LEU A N 1
ATOM 2405 C CA . LEU A 1 316 ? -1.644 48.994 -40.472 1.00 38.19 316 LEU A CA 1
ATOM 2406 C C . LEU A 1 316 ? -1.549 50.519 -40.631 1.00 38.19 316 LEU A C 1
ATOM 2408 O O . LEU A 1 316 ? -2.381 51.258 -40.113 1.00 38.19 316 LEU A O 1
ATOM 2412 N N . PHE A 1 317 ? -0.516 50.996 -41.324 1.00 36.19 317 PHE A N 1
ATOM 2413 C CA . PHE A 1 317 ? -0.541 52.330 -41.912 1.00 36.19 317 PHE A CA 1
ATOM 2414 C C . PHE A 1 317 ? -1.507 52.291 -43.097 1.00 36.19 317 PHE A C 1
ATOM 2416 O O . PHE A 1 317 ? -1.163 51.811 -44.175 1.00 36.19 317 PHE A O 1
ATOM 2423 N N . THR A 1 318 ? -2.732 52.761 -42.884 1.00 34.84 318 THR A N 1
ATOM 2424 C CA . THR A 1 318 ? -3.632 53.169 -43.963 1.00 34.84 318 THR A CA 1
ATOM 2425 C C . THR A 1 318 ? -3.347 54.637 -44.267 1.00 34.84 318 THR A C 1
ATOM 2427 O O . THR A 1 318 ? -3.466 55.478 -43.377 1.00 34.84 318 THR A O 1
ATOM 2430 N N . THR A 1 319 ? -2.933 54.943 -45.492 1.00 38.44 319 THR A N 1
ATOM 2431 C CA . THR A 1 319 ? -2.925 56.309 -46.031 1.00 38.44 319 THR A CA 1
ATOM 2432 C C . THR A 1 319 ? -4.249 56.563 -46.745 1.00 38.44 319 THR A C 1
ATOM 2434 O O . THR A 1 319 ? -4.704 55.676 -47.473 1.00 38.44 319 THR A O 1
ATOM 2437 N N . ASP A 1 320 ? -4.831 57.743 -46.522 1.00 38.78 320 ASP A N 1
ATOM 2438 C CA . ASP A 1 320 ? -5.907 58.314 -47.347 1.00 38.78 320 ASP A CA 1
ATOM 2439 C C . ASP A 1 320 ? -5.496 58.437 -48.826 1.00 38.78 320 ASP A C 1
ATOM 2441 O O . ASP A 1 320 ? -4.287 58.662 -49.092 1.00 38.78 320 ASP A O 1
#

Radius of gyration: 23.44 Å; chains: 1; bounding box: 60×84×72 Å

Sequence (320 aa):
MPTSEARSRVEVMTAGANRGARLMQPAIANFNRASARFALAPIYVDPVPERALALVREGARRGVTATAVEARIEDVLSSEDRSHSPLIVSVDNPYAVASALESAEGRPVLVYLLVRMPSQELMGIRAVIRSDDDRERELAARFFRALGKLTARSGASAVVGVDGRPEHIALEPAYRAWFAEHMQSNMTKLVANIAPENDPLEITVDGRKTMSLMVKESGPAWSDPSELARAIVEHPLMPITRGRDFAIGEIGPDGVRMHVLRVRATDGKPAINARAVVTPEEYRAANSEERDSIRRELATVMSRSALATLVVTLALFTTD

Secondary structure (DSSP, 8-state):
------PEEEEEEEE--SHHHHHHHHHHHHHHHH-SSEEEEEEEE-SSTTHHHHHHHHHHHTT---EEE-S-HHHHHT-GGGTTS-EEE--S-HHHHHHHHHT-TT--EEEEEEEE-TTS-EEEEEEEE-TT-HHHHHHHHHHHHHHHTTS-TTHHHHHHSTTS-HHHHHHHHHHHHHHHHHHHHHHHHHHTTPPPSS-SEEEESSSS--EEEEEEE--SSPPPHHHHHHHHHHS-SSPPPTTSEEEEEEE-SSSEEEEEEEE-TTT--EEEEEEEEE-HHHHHHHHHHHHHHHHHHHHHHHHHHHHHHHHHSS------

pLDDT: mean 82.6, std 15.05, range [34.84, 97.5]

Foldseek 3Di:
DDDQPPAAEAEEEEAALDPQVLLLLVLLLVLCVPDSHYRYAYEYEAQDPPSQVVSCVVSVVSVHHYHYDNDHLLVVLPDPVCLEGAYEYRWAALLSVLSNLVSNALYWYWYWYWAQFLVRFIKIKIFTDASPRNVLSNLSSLLSNLANLFGPPCGPCCPQNPVDDPVSVVQVVLLSVLSSVQCSQPVVCRVVVHDGPDARMWMDRRSPAIAAEAEEEDDAADDDVQVVQVVCLVPPPDDADAPHWHWYWYRYDFGTKIWIWHQHPPPRHIDTPDIGGGGNVSSVVSVVVVVVVVVVVVVVVVVVVVVVVVVVPPDPPDDD